Protein AF-A0A857FQ06-F1 (afdb_monomer)

Structure (mmCIF, N/CA/C/O backbone):
data_AF-A0A857FQ06-F1
#
_entry.id   AF-A0A857FQ06-F1
#
loop_
_atom_site.group_PDB
_atom_site.id
_atom_site.type_symbol
_atom_site.label_atom_id
_atom_site.label_alt_id
_atom_site.label_comp_id
_atom_site.label_asym_id
_atom_site.label_entity_id
_atom_site.label_seq_id
_atom_site.pdbx_PDB_ins_code
_atom_site.Cartn_x
_atom_site.Cartn_y
_atom_site.Cartn_z
_atom_site.occupancy
_atom_site.B_iso_or_equiv
_atom_site.auth_seq_id
_atom_site.auth_comp_id
_atom_site.auth_asym_id
_atom_site.auth_atom_id
_atom_site.pdbx_PDB_model_num
ATOM 1 N N . MET A 1 1 ? 80.474 -7.886 31.463 1.00 45.25 1 MET A N 1
ATOM 2 C CA . MET A 1 1 ? 79.633 -6.868 30.812 1.00 45.25 1 MET A CA 1
ATOM 3 C C . MET A 1 1 ? 78.204 -7.263 31.128 1.00 45.25 1 MET A C 1
ATOM 5 O O . MET A 1 1 ? 77.612 -7.973 30.334 1.00 45.25 1 MET A O 1
ATOM 9 N N . THR A 1 2 ? 77.696 -7.106 32.362 1.00 40.66 2 THR A N 1
ATOM 10 C CA . THR A 1 2 ? 77.527 -5.846 33.140 1.00 40.66 2 THR A CA 1
ATOM 11 C C . THR A 1 2 ? 76.927 -4.757 32.242 1.00 40.66 2 THR A C 1
ATOM 13 O O . THR A 1 2 ? 77.536 -4.449 31.226 1.00 40.66 2 THR A O 1
ATOM 16 N N . ASP A 1 3 ? 75.749 -4.180 32.481 1.00 33.00 3 ASP A N 1
ATOM 17 C CA . ASP A 1 3 ? 75.000 -4.030 33.728 1.00 33.00 3 ASP A CA 1
ATOM 18 C C . ASP A 1 3 ? 73.492 -3.832 33.504 1.00 33.00 3 ASP A C 1
ATOM 20 O O . ASP A 1 3 ? 73.021 -3.517 32.413 1.00 33.00 3 ASP A O 1
ATOM 24 N N . MET A 1 4 ? 72.780 -4.010 34.611 1.00 40.72 4 MET A N 1
ATOM 25 C CA . MET A 1 4 ? 71.374 -3.741 34.897 1.00 40.72 4 MET A CA 1
ATOM 26 C C . MET A 1 4 ? 71.240 -2.299 35.441 1.00 40.72 4 MET A C 1
ATOM 28 O O . MET A 1 4 ? 72.189 -1.833 36.060 1.00 40.72 4 MET A O 1
ATOM 32 N N . THR A 1 5 ? 70.103 -1.606 35.263 1.00 43.06 5 THR A N 1
ATOM 33 C CA . THR A 1 5 ? 69.478 -0.577 36.161 1.00 43.06 5 THR A CA 1
ATOM 34 C C . THR A 1 5 ? 68.404 0.184 35.357 1.00 43.06 5 THR A C 1
ATOM 36 O O . THR A 1 5 ? 68.653 0.587 34.229 1.00 43.06 5 THR A O 1
ATOM 39 N N . GLY A 1 6 ? 67.126 0.240 35.758 1.00 34.19 6 GLY A N 1
ATOM 40 C CA . GLY A 1 6 ? 66.587 0.945 36.935 1.00 34.19 6 GLY A CA 1
ATOM 41 C C . GLY A 1 6 ? 66.292 2.400 36.524 1.00 34.19 6 GLY A C 1
ATOM 42 O O . GLY A 1 6 ? 67.192 3.079 36.060 1.00 34.19 6 GLY A O 1
ATOM 43 N N . THR A 1 7 ? 65.102 2.991 36.656 1.00 38.28 7 THR A N 1
ATOM 44 C CA . THR A 1 7 ? 64.357 3.161 37.912 1.00 38.28 7 THR A CA 1
ATOM 45 C C . THR A 1 7 ? 62.989 3.794 37.603 1.00 38.28 7 THR A C 1
ATOM 47 O O . THR A 1 7 ? 62.886 4.678 36.753 1.00 38.28 7 THR A O 1
ATOM 50 N N . ALA A 1 8 ? 61.947 3.345 38.303 1.00 38.81 8 ALA A N 1
ATOM 51 C CA . ALA A 1 8 ? 60.629 3.970 38.353 1.00 38.81 8 ALA A CA 1
ATOM 52 C C . ALA A 1 8 ? 60.635 5.202 39.277 1.00 38.81 8 ALA A C 1
ATOM 54 O O . ALA A 1 8 ? 61.301 5.183 40.307 1.00 38.81 8 ALA A O 1
ATOM 55 N N . SER A 1 9 ? 59.822 6.216 38.977 1.00 36.12 9 SER A N 1
ATOM 56 C CA . SER A 1 9 ? 59.457 7.253 39.949 1.00 36.12 9 SER A CA 1
ATOM 57 C C . SER A 1 9 ? 57.940 7.365 40.037 1.00 36.12 9 SER A C 1
ATOM 59 O O . SER A 1 9 ? 57.287 7.948 39.178 1.00 36.12 9 SER A O 1
ATOM 61 N N . THR A 1 10 ? 57.408 6.788 41.111 1.00 37.56 10 THR A N 1
ATOM 62 C CA . THR A 1 10 ? 56.101 7.104 41.688 1.00 37.56 10 THR A CA 1
ATOM 63 C C . THR A 1 10 ? 56.241 8.381 42.511 1.00 37.56 10 THR A C 1
ATOM 65 O O . THR A 1 10 ? 57.182 8.513 43.295 1.00 37.56 10 THR A O 1
ATOM 68 N N . THR A 1 11 ? 55.291 9.304 42.408 1.00 37.31 11 THR A N 1
ATOM 69 C CA . THR A 1 11 ? 54.979 10.214 43.516 1.00 37.31 11 THR A CA 1
ATOM 70 C C . THR A 1 11 ? 53.471 10.387 43.578 1.00 37.31 11 THR A C 1
ATOM 72 O O . THR A 1 11 ? 52.861 11.010 42.715 1.00 37.31 11 THR A O 1
ATOM 75 N N . ASP A 1 12 ? 52.908 9.764 44.606 1.00 34.47 12 ASP A N 1
ATOM 76 C CA . ASP A 1 12 ? 51.580 10.010 45.148 1.00 34.47 12 ASP A CA 1
ATOM 77 C C . ASP A 1 12 ? 51.587 11.363 45.873 1.00 34.47 12 ASP A C 1
ATOM 79 O O . ASP A 1 12 ? 52.514 11.654 46.633 1.00 34.47 12 ASP A O 1
ATOM 83 N N . THR A 1 13 ? 50.549 12.178 45.705 1.00 37.84 13 THR A N 1
ATOM 84 C CA . THR A 1 13 ? 50.152 13.171 46.715 1.00 37.84 13 THR A CA 1
ATOM 85 C C . THR A 1 13 ? 48.646 13.388 46.630 1.00 37.84 13 THR A C 1
ATOM 87 O O . THR A 1 13 ? 48.128 14.029 45.720 1.00 37.84 13 THR A O 1
ATOM 90 N N . THR A 1 14 ? 47.956 12.843 47.626 1.00 36.38 14 THR A N 1
ATOM 91 C CA . THR A 1 14 ? 46.566 13.115 47.987 1.00 36.38 14 THR A CA 1
ATOM 92 C C . THR A 1 14 ? 46.380 14.586 48.368 1.00 36.38 14 THR A C 1
ATOM 94 O O . THR A 1 14 ? 47.099 15.102 49.220 1.00 36.38 14 THR A O 1
ATOM 97 N N . THR A 1 15 ? 45.356 15.249 47.828 1.00 36.00 15 THR A N 1
ATOM 98 C CA . THR A 1 15 ? 44.642 16.341 48.513 1.00 36.00 15 THR A CA 1
ATOM 99 C C . THR A 1 15 ? 43.177 16.312 48.082 1.00 36.00 15 THR A C 1
ATOM 101 O O . THR A 1 15 ? 42.845 16.580 46.931 1.00 36.00 15 THR A O 1
ATOM 104 N N . THR A 1 16 ? 42.315 15.948 49.029 1.00 36.53 16 THR A N 1
ATOM 105 C CA . THR A 1 16 ? 40.854 16.074 48.976 1.00 36.53 16 THR A CA 1
ATOM 106 C C . THR A 1 16 ? 40.458 17.516 49.284 1.00 36.53 16 THR A C 1
ATOM 108 O O . THR A 1 16 ? 40.911 18.040 50.298 1.00 36.53 16 THR A O 1
ATOM 111 N N . SER A 1 17 ? 39.559 18.097 48.483 1.00 35.16 17 SER A N 1
ATOM 112 C CA . SER A 1 17 ? 38.675 19.198 48.894 1.00 35.16 17 SER A CA 1
ATOM 113 C C . SER A 1 17 ? 37.345 19.099 48.146 1.00 35.16 17 SER A C 1
ATOM 115 O O . SER A 1 17 ? 37.311 19.066 46.918 1.00 35.16 17 SER A O 1
ATOM 117 N N . ASP A 1 18 ? 36.279 19.025 48.934 1.00 31.73 18 ASP A N 1
ATOM 118 C CA . ASP A 1 18 ? 34.879 18.814 48.585 1.00 31.73 18 ASP A CA 1
ATOM 119 C C . ASP A 1 18 ? 34.193 19.952 47.805 1.00 31.73 18 ASP A C 1
ATOM 121 O O . ASP A 1 18 ? 34.540 21.129 47.904 1.00 31.73 18 ASP A O 1
ATOM 125 N N . THR A 1 19 ? 33.030 19.561 47.269 1.00 32.78 19 THR A N 1
ATOM 126 C CA . THR A 1 19 ? 31.785 20.329 47.056 1.00 32.78 19 THR A CA 1
ATOM 127 C C . THR A 1 19 ? 31.586 21.032 45.714 1.00 32.78 19 THR A C 1
ATOM 129 O O . THR A 1 19 ? 32.202 22.047 45.409 1.00 32.78 19 THR A O 1
ATOM 132 N N . GLY A 1 20 ? 30.593 20.547 44.959 1.00 30.45 20 GLY A N 1
ATOM 133 C CA . GLY A 1 20 ? 30.051 21.253 43.800 1.00 30.45 20 GLY A CA 1
ATOM 134 C C . GLY A 1 20 ? 29.158 20.392 42.914 1.00 30.45 20 GLY A C 1
ATOM 135 O O . GLY A 1 20 ? 29.478 20.162 41.754 1.00 30.45 20 GLY A O 1
ATOM 136 N N . THR A 1 21 ? 28.047 19.894 43.456 1.00 35.31 21 THR A N 1
ATOM 137 C CA . THR A 1 21 ? 26.955 19.303 42.673 1.00 35.31 21 THR A CA 1
ATOM 138 C C . THR A 1 21 ? 26.422 20.321 41.668 1.00 35.31 21 THR A C 1
ATOM 140 O O . THR A 1 21 ? 25.819 21.302 42.087 1.00 35.31 21 THR A O 1
ATOM 143 N N . THR A 1 22 ? 26.528 20.036 40.370 1.00 32.38 22 THR A N 1
ATOM 144 C CA . THR A 1 22 ? 25.512 20.464 39.399 1.00 32.38 22 THR A CA 1
ATOM 145 C C . THR A 1 22 ? 25.364 19.359 38.367 1.00 32.38 22 THR A C 1
ATOM 147 O O . THR A 1 22 ? 26.161 19.234 37.438 1.00 32.38 22 THR A O 1
ATOM 150 N N . GLY A 1 23 ? 24.351 18.517 38.575 1.00 32.84 23 GLY A N 1
ATOM 151 C CA . GLY A 1 23 ? 23.875 17.606 37.549 1.00 32.84 23 GLY A CA 1
ATOM 152 C C . GLY A 1 23 ? 23.530 18.413 36.304 1.00 32.84 23 GLY A C 1
ATOM 153 O O . GLY A 1 23 ? 22.781 19.386 36.370 1.00 32.84 23 GLY A O 1
ATOM 154 N N . ALA A 1 24 ? 24.100 18.021 35.171 1.00 34.34 24 ALA A N 1
ATOM 155 C CA . ALA A 1 24 ? 23.594 18.439 33.880 1.00 34.34 24 ALA A CA 1
ATOM 156 C C . ALA A 1 24 ? 22.270 17.699 33.653 1.00 34.34 24 ALA A C 1
ATOM 158 O O . ALA A 1 24 ? 22.219 16.689 32.951 1.00 34.34 24 ALA A O 1
ATOM 159 N N . ASP A 1 25 ? 21.206 18.197 34.289 1.00 32.59 25 ASP A N 1
ATOM 160 C CA . ASP A 1 25 ? 19.836 17.937 33.872 1.00 32.59 25 ASP A CA 1
ATOM 161 C C . ASP A 1 25 ? 19.711 18.493 32.455 1.00 32.59 25 ASP A C 1
ATOM 163 O O . ASP A 1 25 ? 19.397 19.662 32.221 1.00 32.59 25 ASP A O 1
ATOM 167 N N . THR A 1 26 ? 19.972 17.630 31.475 1.00 34.38 26 THR A N 1
ATOM 168 C CA . THR A 1 26 ? 19.382 17.792 30.155 1.00 34.38 26 THR A CA 1
ATOM 169 C C . THR A 1 26 ? 17.891 17.586 30.363 1.00 34.38 26 THR A C 1
ATOM 171 O O . THR A 1 26 ? 17.371 16.480 30.227 1.00 34.38 26 THR A O 1
ATOM 174 N N . SER A 1 27 ? 17.226 18.670 30.763 1.00 33.06 27 SER A N 1
ATOM 175 C CA . SER A 1 27 ? 15.782 18.813 30.743 1.00 33.06 27 SER A CA 1
ATOM 176 C C . SER A 1 27 ? 15.350 18.603 29.300 1.00 33.06 27 SER A C 1
ATOM 178 O O . SER A 1 27 ? 15.294 19.525 28.489 1.00 33.06 27 SER A O 1
ATOM 180 N N . THR A 1 28 ? 15.093 17.344 28.964 1.00 31.94 28 THR A N 1
ATOM 181 C CA . THR A 1 28 ? 14.254 16.972 27.843 1.00 31.94 28 THR A CA 1
ATOM 182 C C . THR A 1 28 ? 12.901 17.560 28.191 1.00 31.94 28 THR A C 1
ATOM 184 O O . THR A 1 28 ? 12.140 16.994 28.975 1.00 31.94 28 THR A O 1
ATOM 187 N N . VAL A 1 29 ? 12.636 18.760 27.673 1.00 32.56 29 VAL A N 1
ATOM 188 C CA . VAL A 1 29 ? 11.297 19.333 27.661 1.00 32.56 29 VAL A CA 1
ATOM 189 C C . VAL A 1 29 ? 10.455 18.362 26.847 1.00 32.56 29 VAL A C 1
ATOM 191 O O . VAL A 1 29 ? 10.390 18.413 25.622 1.00 32.56 29 VAL A O 1
ATOM 194 N N . THR A 1 30 ? 9.866 17.406 27.555 1.00 31.47 30 THR A N 1
ATOM 195 C CA . THR A 1 30 ? 8.774 16.587 27.068 1.00 31.47 30 THR A CA 1
ATOM 196 C C . THR A 1 30 ? 7.587 17.529 27.018 1.00 31.47 30 THR A C 1
ATOM 198 O O . THR A 1 30 ? 6.825 17.652 27.975 1.00 31.47 30 THR A O 1
ATOM 201 N N . THR A 1 31 ? 7.454 18.262 25.915 1.00 31.00 31 THR A N 1
ATOM 202 C CA . THR A 1 31 ? 6.191 18.906 25.582 1.00 31.00 31 THR A CA 1
ATOM 203 C C . THR A 1 31 ? 5.231 17.773 25.255 1.00 31.00 31 THR A C 1
ATOM 205 O O . THR A 1 31 ? 5.184 17.270 24.135 1.00 31.00 31 THR A O 1
ATOM 208 N N . SER A 1 32 ? 4.521 17.304 26.279 1.00 39.31 32 SER A N 1
ATOM 209 C CA . SER A 1 32 ? 3.360 16.443 26.117 1.00 39.31 32 SER A CA 1
ATOM 210 C C . SER A 1 32 ? 2.391 17.168 25.185 1.00 39.31 32 SER A C 1
ATOM 212 O O . SER A 1 32 ? 1.805 18.185 25.562 1.00 39.31 32 SER A O 1
ATOM 214 N N . GLN A 1 33 ? 2.271 16.695 23.944 1.00 38.56 33 GLN A N 1
ATOM 215 C CA . GLN A 1 33 ? 1.253 17.152 23.002 1.00 38.56 33 GLN A CA 1
ATOM 216 C C . GLN A 1 33 ? -0.108 16.600 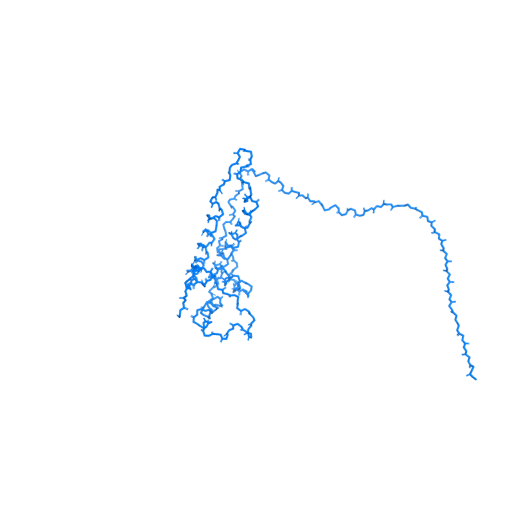23.443 1.00 38.56 33 GLN A C 1
ATOM 218 O O . GLN A 1 33 ? -0.713 15.763 22.781 1.00 38.56 33 GLN A O 1
ATOM 223 N N . ASN A 1 34 ? -0.610 17.092 24.574 1.00 43.78 34 ASN A N 1
ATOM 224 C CA . ASN A 1 34 ? -2.029 17.046 24.886 1.00 43.78 34 ASN A CA 1
ATOM 225 C C . ASN A 1 34 ? -2.718 18.161 24.093 1.00 43.78 34 ASN A C 1
ATOM 227 O O . ASN A 1 34 ? -3.134 19.178 24.648 1.00 43.78 34 ASN A O 1
ATOM 231 N N . ASN A 1 35 ? -2.829 17.981 22.777 1.00 42.75 35 ASN A N 1
ATOM 232 C CA . ASN A 1 35 ? -3.670 18.844 21.961 1.00 42.75 35 ASN A CA 1
ATOM 233 C C . ASN A 1 35 ? -5.120 18.377 22.112 1.00 42.75 35 ASN A C 1
ATOM 235 O O . ASN A 1 35 ? -5.594 17.508 21.383 1.00 42.75 35 ASN A O 1
ATOM 239 N N . GLY A 1 36 ? -5.827 18.979 23.070 1.00 38.50 36 GLY A N 1
ATOM 240 C CA . GLY A 1 36 ? -7.283 19.045 23.028 1.00 38.50 36 GLY A CA 1
ATOM 241 C C . GLY A 1 36 ? -7.693 19.671 21.696 1.00 38.50 36 GLY A C 1
ATOM 242 O O . GLY A 1 36 ? -7.415 20.842 21.442 1.00 38.50 36 GLY A O 1
ATOM 243 N N . ALA A 1 37 ? -8.276 18.867 20.810 1.00 39.44 37 ALA A N 1
ATOM 244 C CA . ALA A 1 37 ? -8.655 19.315 19.481 1.00 39.44 37 ALA A CA 1
ATOM 245 C C . ALA A 1 37 ? -9.866 20.258 19.568 1.00 39.44 37 ALA A C 1
ATOM 247 O O . ALA A 1 37 ? -10.986 19.837 19.852 1.00 39.44 37 ALA A O 1
ATOM 248 N N . CYS A 1 38 ? -9.618 21.539 19.304 1.00 37.78 38 CYS A N 1
ATOM 249 C CA . CYS A 1 38 ? -10.622 22.486 18.836 1.00 37.78 38 CYS A CA 1
ATOM 250 C C . CYS A 1 38 ? -11.049 22.069 17.406 1.00 37.78 38 CYS A C 1
ATOM 252 O O . CYS A 1 38 ? -10.179 21.654 16.629 1.00 37.78 38 CYS A O 1
ATOM 254 N N . PRO A 1 39 ? -12.339 22.126 17.025 1.00 48.88 39 PRO A N 1
ATOM 255 C CA . PRO A 1 39 ? -12.801 21.678 15.717 1.00 48.88 39 PRO A CA 1
ATOM 256 C C . PRO A 1 39 ? -12.539 22.761 14.666 1.00 48.88 39 PRO A C 1
ATOM 258 O O . PRO A 1 39 ? -13.425 23.531 14.336 1.00 48.88 39 PRO A O 1
ATOM 261 N N . ASP A 1 40 ? -11.305 22.828 14.176 1.00 45.25 40 ASP A N 1
ATOM 262 C CA . ASP A 1 40 ? -10.963 23.478 12.901 1.00 45.25 40 ASP A CA 1
ATOM 263 C C . ASP A 1 40 ? -9.610 22.956 12.389 1.00 45.25 40 ASP A C 1
ATOM 265 O O . ASP A 1 40 ? -8.760 23.686 11.882 1.00 45.25 40 ASP A O 1
ATOM 269 N N . GLN A 1 41 ? -9.375 21.646 12.543 1.00 43.69 41 GLN A N 1
ATOM 270 C CA . GLN A 1 41 ? -8.284 21.005 11.820 1.00 43.69 41 GLN A CA 1
ATOM 271 C C . GLN A 1 41 ? -8.720 20.914 10.348 1.00 43.69 41 GLN A C 1
ATOM 273 O O . GLN A 1 41 ? -9.689 20.198 10.070 1.00 43.69 41 GLN A O 1
ATOM 278 N N . PRO A 1 42 ? -8.058 21.619 9.404 1.00 43.78 42 PRO A N 1
ATOM 279 C CA . PRO A 1 42 ? -8.323 21.426 7.984 1.00 43.78 42 PRO A CA 1
ATOM 280 C C . PRO A 1 42 ? -8.220 19.928 7.675 1.00 43.78 42 PRO A C 1
ATOM 282 O O . PRO A 1 42 ? -7.408 19.243 8.312 1.00 43.78 42 PRO A O 1
ATOM 285 N N . PRO A 1 43 ? -9.056 19.392 6.763 1.00 50.00 43 PRO A N 1
ATOM 286 C CA . PRO A 1 43 ? -9.073 17.962 6.488 1.00 50.00 43 PRO A CA 1
ATOM 287 C C . PRO A 1 43 ? -7.638 17.520 6.235 1.00 50.00 43 PRO A C 1
ATOM 289 O O . PRO A 1 43 ? -6.959 18.131 5.406 1.00 50.00 43 PRO A O 1
ATOM 292 N N . ALA A 1 44 ? -7.168 16.529 7.006 1.00 54.78 44 ALA A N 1
ATOM 293 C CA . ALA A 1 44 ? -5.821 15.987 6.876 1.00 54.78 44 ALA A CA 1
ATOM 294 C C . ALA A 1 44 ? -5.533 15.827 5.383 1.00 54.78 44 ALA A C 1
ATOM 296 O O . ALA A 1 44 ? -6.307 15.153 4.699 1.00 54.78 44 ALA A O 1
ATOM 297 N N . ALA A 1 45 ? -4.526 16.556 4.886 1.00 55.66 45 ALA A N 1
ATOM 298 C CA . ALA A 1 45 ? -4.303 16.739 3.458 1.00 55.66 45 ALA A CA 1
ATOM 299 C C . ALA A 1 45 ? -4.413 15.383 2.759 1.00 55.66 45 ALA A C 1
ATOM 301 O O . ALA A 1 45 ? -3.671 14.454 3.085 1.00 55.66 45 ALA A O 1
ATOM 302 N N . ALA A 1 46 ? -5.406 15.244 1.878 1.00 60.88 46 ALA A N 1
ATOM 303 C CA . ALA A 1 46 ? -5.678 13.968 1.242 1.00 60.88 46 ALA A CA 1
ATOM 304 C C . ALA A 1 46 ? -4.408 13.523 0.511 1.00 60.88 46 ALA A C 1
ATOM 306 O O . ALA A 1 46 ? -3.884 14.261 -0.329 1.00 60.88 46 ALA A O 1
ATOM 307 N N . ILE A 1 47 ? -3.904 12.331 0.844 1.00 72.19 47 ILE A N 1
ATOM 308 C CA . ILE A 1 47 ? -2.769 11.746 0.135 1.00 72.19 47 ILE A CA 1
ATOM 309 C C . ILE A 1 47 ? -3.220 11.552 -1.309 1.00 72.19 47 ILE A C 1
ATOM 311 O O . ILE A 1 47 ? -4.043 10.691 -1.617 1.00 72.19 47 ILE A O 1
ATOM 315 N N . THR A 1 48 ? -2.708 12.395 -2.196 1.00 78.12 48 THR A N 1
ATOM 316 C CA . THR A 1 48 ? -3.052 12.397 -3.615 1.00 78.12 48 THR A CA 1
ATOM 317 C C . THR A 1 48 ? -1.790 12.223 -4.436 1.00 78.12 48 THR A C 1
ATOM 319 O O . THR A 1 48 ? -0.704 12.640 -4.035 1.00 78.12 48 THR A O 1
ATOM 322 N N . ALA A 1 49 ? -1.939 11.614 -5.612 1.00 71.38 49 ALA A N 1
ATOM 323 C CA . ALA A 1 49 ? -0.828 11.401 -6.532 1.00 71.38 49 ALA A CA 1
ATOM 324 C C . ALA A 1 49 ? -0.119 12.712 -6.903 1.00 71.38 49 ALA A C 1
ATOM 326 O O . ALA A 1 49 ? 1.096 12.735 -6.996 1.00 71.38 49 ALA A O 1
ATOM 327 N N . ALA A 1 50 ? -0.854 13.822 -7.010 1.00 74.25 50 ALA A N 1
ATOM 328 C CA . ALA A 1 50 ? -0.289 15.130 -7.344 1.00 74.25 50 ALA A CA 1
ATOM 329 C C . ALA A 1 50 ? 0.743 15.658 -6.326 1.00 74.25 50 ALA A C 1
ATOM 331 O O . ALA A 1 50 ? 1.532 16.533 -6.662 1.00 74.25 50 ALA A O 1
ATOM 332 N N . SER A 1 51 ? 0.734 15.150 -5.089 1.00 82.69 51 SER A N 1
ATOM 333 C CA . SER A 1 51 ? 1.704 15.521 -4.052 1.00 82.69 51 SER A CA 1
ATOM 334 C C . SER A 1 51 ? 2.887 14.550 -3.960 1.00 82.69 51 SER A C 1
ATOM 336 O O . SER A 1 51 ? 3.798 14.783 -3.163 1.00 82.69 51 SER A O 1
ATOM 338 N N . MET A 1 52 ? 2.863 13.446 -4.708 1.00 88.56 52 MET A N 1
ATOM 339 C CA . MET A 1 52 ? 3.887 12.411 -4.638 1.00 88.56 52 MET A CA 1
ATOM 340 C C . MET A 1 52 ? 4.974 12.632 -5.687 1.00 88.56 52 MET A C 1
ATOM 342 O O . MET A 1 52 ? 4.693 13.159 -6.759 1.00 88.56 52 MET A O 1
ATOM 346 N N . PRO A 1 53 ? 6.222 12.218 -5.411 1.00 87.69 53 PRO A N 1
ATOM 347 C CA . PRO A 1 53 ? 7.263 12.278 -6.421 1.00 87.69 53 PRO A CA 1
ATOM 348 C C . PRO A 1 53 ? 6.921 11.353 -7.597 1.00 87.69 53 PRO A C 1
ATOM 350 O O . PRO A 1 53 ? 6.420 10.245 -7.393 1.00 87.69 53 PRO A O 1
ATOM 353 N N . ASP A 1 54 ? 7.273 11.783 -8.808 1.00 89.88 54 ASP A N 1
ATOM 354 C CA . ASP A 1 54 ? 7.058 11.046 -10.065 1.00 89.88 54 ASP A CA 1
ATOM 355 C C . ASP A 1 54 ? 8.280 10.195 -10.487 1.00 89.88 54 ASP A C 1
ATOM 357 O O . ASP A 1 54 ? 8.303 9.584 -11.551 1.00 89.88 54 ASP A O 1
ATOM 361 N N . THR A 1 55 ? 9.340 10.145 -9.674 1.00 93.00 55 THR A N 1
ATOM 362 C CA . THR A 1 55 ? 10.565 9.375 -9.970 1.00 93.00 55 THR A CA 1
ATOM 363 C C . THR A 1 55 ? 10.302 7.865 -9.962 1.00 93.00 55 THR A C 1
ATOM 365 O O . THR A 1 55 ? 9.414 7.401 -9.249 1.00 93.00 55 THR A O 1
ATOM 368 N N . ALA A 1 56 ? 11.115 7.068 -10.660 1.00 92.00 56 ALA A N 1
ATOM 369 C CA . ALA A 1 56 ? 11.061 5.606 -10.571 1.00 92.00 56 ALA A CA 1
ATOM 370 C C . ALA A 1 56 ? 11.067 5.095 -9.112 1.00 92.00 56 ALA A C 1
ATOM 372 O O . ALA A 1 56 ? 11.653 5.720 -8.219 1.00 92.00 56 ALA A O 1
ATOM 373 N N . LEU A 1 57 ? 10.393 3.967 -8.866 1.00 91.00 57 LEU A N 1
ATOM 374 C CA . LEU A 1 57 ? 10.285 3.376 -7.532 1.00 91.00 57 LEU A CA 1
ATOM 375 C C . LEU A 1 57 ? 11.627 2.812 -7.058 1.00 91.00 57 LEU A C 1
ATOM 377 O O . LEU A 1 57 ? 12.289 2.047 -7.761 1.00 91.00 57 LEU A O 1
ATOM 381 N N . THR A 1 58 ? 11.991 3.141 -5.824 1.00 93.69 58 THR A N 1
ATOM 382 C CA . THR A 1 58 ? 13.168 2.578 -5.154 1.00 93.69 58 THR A CA 1
ATOM 383 C C . THR A 1 58 ? 12.950 1.109 -4.791 1.00 93.69 58 THR A C 1
ATOM 385 O O . THR A 1 58 ? 11.820 0.627 -4.693 1.00 93.69 58 THR A O 1
ATOM 388 N N . ASP A 1 59 ? 14.029 0.375 -4.528 1.00 89.50 59 ASP A N 1
ATOM 389 C CA . ASP A 1 59 ? 13.964 -1.039 -4.126 1.00 89.50 59 ASP A CA 1
ATOM 390 C C . ASP A 1 59 ? 13.117 -1.251 -2.865 1.00 89.50 59 ASP A C 1
ATOM 392 O O . ASP A 1 59 ? 12.359 -2.222 -2.768 1.00 89.50 59 ASP A O 1
ATOM 396 N N . THR A 1 60 ? 13.197 -0.305 -1.927 1.00 90.88 60 THR A N 1
ATOM 397 C CA . THR A 1 60 ? 12.396 -0.289 -0.701 1.00 90.88 60 THR A CA 1
ATOM 398 C C . THR A 1 60 ? 10.912 -0.115 -1.010 1.00 90.88 60 THR A C 1
ATOM 400 O O . THR A 1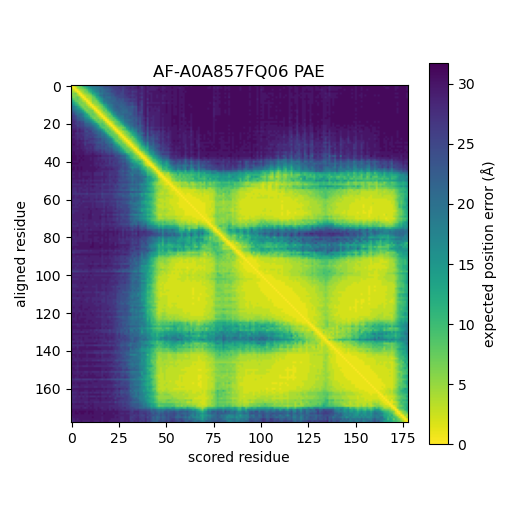 60 ? 10.086 -0.863 -0.490 1.00 90.88 60 THR A O 1
ATOM 403 N N . GLU A 1 61 ? 10.557 0.821 -1.892 1.00 93.00 61 GLU A N 1
ATOM 404 C CA . GLU A 1 61 ? 9.170 1.041 -2.317 1.00 93.00 61 GLU A CA 1
ATOM 405 C C . GLU A 1 61 ? 8.616 -0.169 -3.067 1.00 93.00 61 GLU A C 1
ATOM 407 O O . GLU A 1 61 ? 7.503 -0.611 -2.790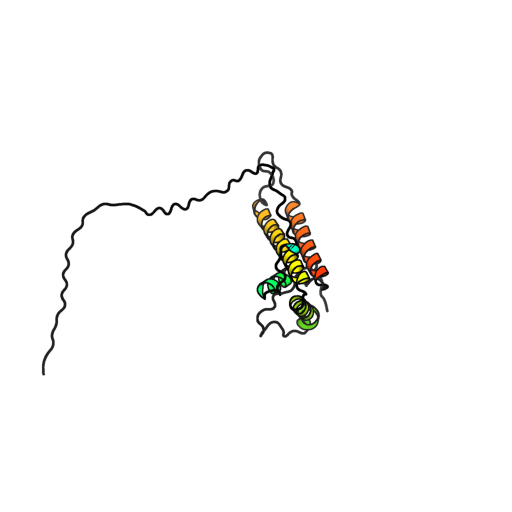 1.00 93.00 61 GLU A O 1
ATOM 412 N N . ARG A 1 62 ? 9.416 -0.790 -3.942 1.00 91.50 62 ARG A N 1
ATOM 413 C CA . ARG A 1 62 ? 9.036 -2.040 -4.616 1.00 91.50 62 ARG A CA 1
ATOM 414 C C . ARG A 1 62 ? 8.787 -3.166 -3.615 1.00 91.50 62 ARG A C 1
ATOM 416 O O . ARG A 1 62 ? 7.838 -3.936 -3.768 1.00 91.50 62 ARG A O 1
ATOM 423 N N . ALA A 1 63 ? 9.594 -3.256 -2.558 1.00 89.88 63 ALA A N 1
ATOM 424 C CA . ALA A 1 63 ? 9.375 -4.225 -1.491 1.00 89.88 63 ALA A CA 1
ATOM 425 C C . ALA A 1 63 ? 8.084 -3.967 -0.701 1.00 89.88 63 ALA A C 1
ATOM 427 O O . ALA A 1 63 ? 7.345 -4.918 -0.429 1.00 89.88 63 ALA A O 1
ATOM 428 N N . GLN A 1 64 ? 7.773 -2.706 -0.395 1.00 92.31 64 GLN A N 1
ATOM 429 C CA . GLN A 1 64 ? 6.511 -2.340 0.254 1.00 92.31 64 GLN A CA 1
ATOM 430 C C . GLN A 1 64 ? 5.304 -2.616 -0.649 1.00 92.31 64 GLN A C 1
ATOM 432 O O . GLN A 1 64 ? 4.333 -3.225 -0.199 1.00 92.31 64 GLN A O 1
ATOM 437 N N . ALA A 1 65 ? 5.384 -2.277 -1.938 1.00 93.12 65 ALA A N 1
ATOM 438 C CA . ALA A 1 65 ? 4.339 -2.582 -2.912 1.00 93.12 65 ALA A CA 1
ATOM 439 C C . ALA A 1 65 ? 4.029 -4.087 -2.943 1.00 93.12 65 ALA A C 1
ATOM 441 O O . ALA A 1 65 ? 2.868 -4.481 -2.828 1.00 93.12 65 ALA A O 1
ATOM 442 N N . ARG A 1 66 ? 5.060 -4.945 -2.993 1.00 91.25 66 ARG A N 1
ATOM 443 C CA . ARG A 1 66 ? 4.897 -6.410 -2.932 1.00 91.25 66 ARG A CA 1
ATOM 444 C C . ARG A 1 66 ? 4.156 -6.853 -1.671 1.00 91.25 66 ARG A C 1
ATOM 446 O O . ARG A 1 66 ? 3.188 -7.609 -1.770 1.00 91.25 66 ARG A O 1
ATOM 453 N N . ARG A 1 67 ? 4.566 -6.347 -0.505 1.00 91.25 67 ARG A N 1
ATOM 454 C CA . ARG 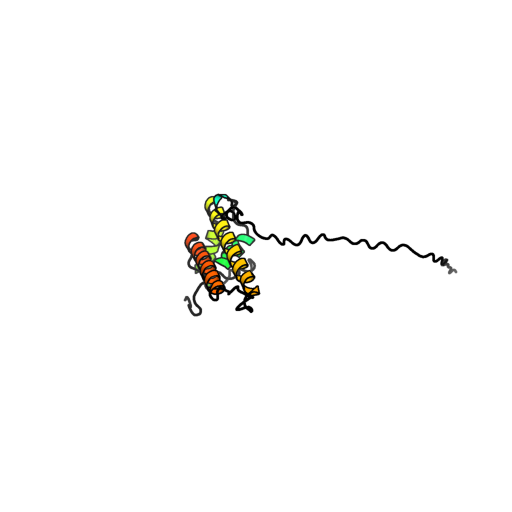A 1 67 ? 3.932 -6.646 0.788 1.00 91.25 67 ARG A CA 1
ATOM 455 C C . ARG A 1 67 ? 2.447 -6.273 0.778 1.00 91.25 67 ARG A C 1
ATOM 457 O O . ARG A 1 67 ? 1.596 -7.104 1.113 1.00 91.25 67 ARG A O 1
ATOM 464 N N . TYR A 1 68 ? 2.117 -5.060 0.336 1.00 93.38 68 TYR A N 1
ATOM 465 C CA . TYR A 1 68 ? 0.731 -4.601 0.272 1.00 93.38 68 TYR A CA 1
ATOM 466 C C . TYR A 1 68 ? -0.095 -5.390 -0.742 1.00 93.38 68 TYR A C 1
ATOM 468 O O . TYR A 1 68 ? -1.211 -5.784 -0.426 1.00 93.38 68 TYR A O 1
ATOM 476 N N . MET A 1 69 ? 0.464 -5.755 -1.889 1.00 91.31 69 MET A N 1
ATOM 477 C CA . MET A 1 69 ? -0.205 -6.601 -2.882 1.00 91.31 69 MET A CA 1
ATOM 478 C C . MET A 1 69 ? -0.303 -8.090 -2.475 1.00 91.31 69 MET A C 1
ATOM 480 O O . MET A 1 69 ? -0.870 -8.900 -3.208 1.00 91.31 69 MET A O 1
ATOM 484 N N . GLY A 1 70 ? 0.233 -8.480 -1.310 1.00 89.44 70 GLY A N 1
ATOM 485 C CA . GLY A 1 70 ? 0.162 -9.853 -0.794 1.00 89.44 70 GLY A CA 1
ATOM 486 C C . GLY A 1 70 ? 1.158 -10.816 -1.442 1.00 89.44 70 GLY A C 1
ATOM 487 O O . GLY A 1 70 ? 0.978 -12.034 -1.364 1.00 89.44 70 GLY A O 1
ATOM 488 N N . TYR A 1 71 ? 2.189 -10.282 -2.095 1.00 87.38 71 TYR A N 1
ATOM 489 C CA . TYR A 1 71 ? 3.290 -11.048 -2.663 1.00 87.38 71 TYR A CA 1
ATOM 490 C C . TYR A 1 71 ? 4.361 -11.333 -1.604 1.00 87.38 71 TYR A C 1
ATOM 492 O O . TYR A 1 71 ? 4.641 -10.469 -0.769 1.00 87.38 71 TYR A O 1
ATOM 500 N N . PRO A 1 72 ? 4.968 -12.535 -1.613 1.00 81.56 72 PRO A N 1
ATOM 501 C CA . PRO A 1 72 ? 6.012 -12.879 -0.659 1.00 81.56 72 PRO A CA 1
ATOM 502 C C . PRO A 1 72 ? 7.256 -12.003 -0.849 1.00 81.56 72 PRO A C 1
ATOM 504 O O . PRO A 1 72 ? 7.487 -11.423 -1.916 1.00 81.56 72 PRO A O 1
ATOM 507 N N . ALA A 1 73 ? 8.084 -11.933 0.194 1.00 79.81 73 ALA A N 1
ATOM 508 C CA . ALA A 1 73 ? 9.395 -11.312 0.091 1.00 79.81 73 ALA A CA 1
ATOM 509 C C . ALA A 1 73 ? 10.231 -12.030 -0.983 1.00 79.81 73 ALA A C 1
ATOM 511 O O . ALA A 1 73 ? 10.298 -13.256 -1.010 1.00 79.81 73 ALA A O 1
ATOM 512 N N . MET A 1 74 ? 10.868 -11.257 -1.866 1.00 72.19 74 MET A N 1
ATOM 513 C CA . MET A 1 74 ? 11.673 -11.804 -2.964 1.00 72.19 74 MET A CA 1
ATOM 514 C C . MET A 1 74 ? 13.052 -12.297 -2.498 1.00 72.19 74 MET A C 1
ATOM 516 O O . MET A 1 74 ? 13.660 -13.114 -3.177 1.00 72.19 74 MET A O 1
ATOM 520 N N . GLY A 1 75 ? 13.543 -11.834 -1.345 1.00 72.62 75 GLY A N 1
ATOM 521 C CA . GLY A 1 75 ? 14.900 -12.140 -0.884 1.00 72.62 75 GLY A CA 1
ATOM 522 C C . GLY A 1 75 ? 15.982 -11.495 -1.758 1.00 72.62 75 GLY A C 1
ATOM 523 O O . GLY A 1 75 ? 15.702 -10.583 -2.538 1.00 72.62 75 GLY A O 1
ATOM 524 N N . SER A 1 76 ? 17.228 -11.949 -1.606 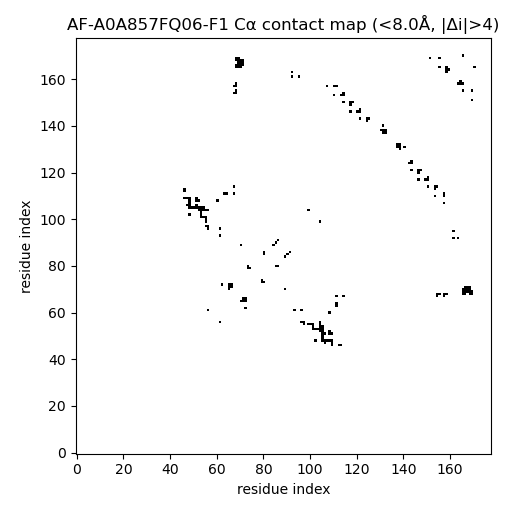1.00 68.56 76 SER A N 1
ATOM 525 C CA . SER A 1 76 ? 18.335 -11.483 -2.443 1.00 68.56 76 SER A CA 1
ATOM 526 C C . SER A 1 76 ? 18.285 -12.111 -3.840 1.00 68.56 76 SER A C 1
ATOM 528 O O . SER A 1 76 ? 17.695 -13.174 -4.065 1.00 68.56 76 SER A O 1
ATOM 530 N N . ALA A 1 77 ? 18.941 -11.433 -4.784 1.00 61.97 77 ALA A N 1
ATOM 531 C CA . ALA A 1 77 ? 19.063 -11.809 -6.189 1.00 61.97 77 ALA A CA 1
ATOM 532 C C . ALA A 1 77 ? 19.425 -13.290 -6.428 1.00 61.97 77 ALA A C 1
ATOM 534 O O . ALA A 1 77 ? 18.967 -13.854 -7.427 1.00 61.97 77 ALA A O 1
ATOM 535 N N . ASP A 1 78 ? 20.199 -13.890 -5.520 1.00 56.59 78 ASP A N 1
ATOM 536 C CA . ASP A 1 78 ? 20.778 -15.228 -5.658 1.00 56.59 78 ASP A CA 1
ATOM 537 C C . ASP A 1 78 ? 19.868 -16.382 -5.232 1.00 56.59 78 ASP A C 1
ATOM 539 O O . ASP A 1 78 ? 20.113 -17.511 -5.639 1.00 56.59 78 ASP A O 1
ATOM 543 N N . SER A 1 79 ? 18.808 -16.158 -4.451 1.00 58.97 79 SER A N 1
ATOM 544 C CA . SER A 1 79 ? 18.089 -17.278 -3.806 1.00 58.97 79 SER A CA 1
ATOM 545 C C . SER A 1 79 ? 16.575 -17.314 -4.037 1.00 58.97 79 SER A C 1
ATOM 547 O O . SER A 1 79 ? 15.992 -18.395 -4.026 1.00 58.97 79 SER A O 1
ATOM 549 N N . GLY A 1 80 ? 15.914 -16.186 -4.326 1.00 57.91 80 GLY A N 1
ATOM 550 C CA . GLY A 1 80 ? 14.442 -16.148 -4.409 1.00 57.91 80 GLY A CA 1
ATOM 551 C C . GLY A 1 80 ? 13.816 -16.251 -5.805 1.00 57.91 80 GLY A C 1
ATOM 552 O O . GLY A 1 80 ? 12.606 -16.441 -5.921 1.00 57.91 80 GLY A O 1
ATOM 553 N N . ARG A 1 81 ? 14.611 -16.149 -6.878 1.00 62.97 81 ARG A N 1
ATOM 554 C CA . ARG A 1 81 ? 14.120 -16.053 -8.274 1.00 62.97 81 ARG A CA 1
ATOM 555 C C . ARG A 1 81 ? 14.151 -17.378 -9.048 1.00 62.97 81 ARG A C 1
ATOM 557 O O . ARG A 1 81 ? 14.073 -17.374 -10.269 1.00 62.97 81 ARG A O 1
ATOM 564 N N . GLN A 1 82 ? 14.298 -18.508 -8.351 1.00 59.81 82 GLN A N 1
ATOM 565 C CA . GLN A 1 82 ? 14.652 -19.794 -8.972 1.00 59.81 82 GLN A CA 1
ATOM 566 C C . GLN A 1 82 ? 13.479 -20.780 -9.154 1.00 59.81 82 GLN A C 1
ATOM 568 O O . GLN A 1 82 ? 13.652 -21.837 -9.753 1.00 59.81 82 GLN A O 1
ATOM 573 N N . SER A 1 83 ? 12.275 -20.474 -8.656 1.00 65.00 83 SER A N 1
ATOM 574 C CA . SER A 1 83 ? 11.129 -21.398 -8.735 1.00 65.00 83 SER A CA 1
ATOM 575 C C . SER A 1 83 ? 10.223 -21.115 -9.936 1.00 65.00 83 SER A C 1
ATOM 577 O O . SER A 1 83 ? 9.947 -19.963 -10.246 1.00 65.00 83 SER A O 1
ATOM 579 N N . TRP A 1 84 ? 9.651 -22.145 -10.566 1.00 58.44 84 TRP A N 1
ATOM 580 C CA . TRP A 1 84 ? 8.709 -21.979 -11.686 1.00 58.44 84 TRP A CA 1
ATOM 581 C C . TRP A 1 84 ? 7.500 -21.079 -11.331 1.00 58.44 84 TRP A C 1
ATOM 583 O O . TRP A 1 84 ? 7.057 -20.274 -12.152 1.00 58.44 84 TRP A O 1
ATOM 593 N N . ARG A 1 85 ? 7.014 -21.151 -10.078 1.00 61.06 85 ARG A N 1
ATOM 594 C CA . ARG A 1 85 ? 5.923 -20.302 -9.553 1.00 61.06 85 ARG A CA 1
ATOM 595 C C . ARG A 1 85 ? 6.292 -18.819 -9.555 1.00 61.06 85 ARG A C 1
ATOM 597 O O . ARG A 1 85 ? 5.414 -17.970 -9.698 1.00 61.06 85 ARG A O 1
ATOM 604 N N . PHE A 1 86 ? 7.582 -18.510 -9.434 1.00 63.56 86 PHE A N 1
ATOM 605 C CA . PHE A 1 86 ? 8.085 -17.146 -9.519 1.00 63.56 86 PHE A CA 1
ATOM 606 C C . PHE A 1 86 ? 7.841 -16.551 -10.908 1.00 63.56 86 PHE A C 1
ATOM 608 O O . PHE A 1 86 ? 7.321 -15.442 -11.019 1.00 63.56 86 PHE A O 1
ATOM 615 N N . PHE A 1 87 ? 8.128 -17.302 -11.972 1.00 58.53 87 PHE A N 1
ATOM 616 C CA . PHE A 1 87 ? 8.076 -16.782 -13.339 1.00 58.53 87 PHE A CA 1
ATOM 617 C C . PHE A 1 87 ? 6.658 -16.507 -13.859 1.00 58.53 87 PHE A C 1
ATOM 619 O O . PHE A 1 87 ? 6.495 -15.599 -14.668 1.00 58.53 87 PHE A O 1
ATOM 626 N N . ARG A 1 88 ? 5.620 -17.222 -13.393 1.00 68.44 88 ARG A N 1
ATOM 627 C CA . ARG A 1 88 ? 4.247 -17.001 -13.895 1.00 68.44 88 ARG A CA 1
ATOM 628 C C . ARG A 1 88 ? 3.562 -15.748 -13.358 1.00 68.44 88 ARG A C 1
ATOM 630 O O . ARG A 1 88 ? 2.829 -15.113 -14.104 1.00 68.44 88 ARG A O 1
ATOM 637 N N . VAL A 1 89 ? 3.749 -15.418 -12.079 1.00 68.19 89 VAL A N 1
ATOM 638 C CA . VAL A 1 89 ? 2.977 -14.337 -11.431 1.00 68.19 89 VAL A CA 1
ATOM 639 C C . VAL A 1 89 ? 3.888 -13.287 -10.797 1.00 68.19 89 VAL A C 1
ATOM 641 O O . VAL A 1 89 ? 3.631 -12.092 -10.924 1.00 68.19 89 VAL A O 1
ATOM 644 N N . TYR A 1 90 ? 4.987 -13.697 -10.158 1.00 77.31 90 TYR A N 1
ATOM 645 C CA . TYR A 1 90 ? 5.859 -12.773 -9.423 1.00 77.31 90 TYR A CA 1
ATOM 646 C C . TYR A 1 90 ? 6.794 -11.986 -10.349 1.00 77.31 90 TYR A C 1
ATOM 648 O O . TYR A 1 90 ? 6.987 -10.790 -10.140 1.00 77.31 90 TYR A O 1
ATOM 656 N N . GLY A 1 91 ? 7.301 -12.615 -11.414 1.00 79.38 91 GLY A N 1
ATOM 657 C CA . GLY A 1 91 ? 8.135 -11.954 -12.422 1.00 79.38 91 GLY A CA 1
ATOM 658 C C . GLY A 1 91 ? 7.393 -10.859 -13.194 1.00 79.38 91 GLY A C 1
ATOM 659 O O . GLY A 1 91 ? 7.946 -9.785 -13.412 1.00 79.38 91 GLY A O 1
ATOM 660 N N . PHE A 1 92 ? 6.122 -11.090 -13.541 1.00 81.06 92 PHE A N 1
ATOM 661 C CA . PHE A 1 92 ? 5.291 -10.086 -14.216 1.00 81.06 92 PHE A CA 1
ATOM 662 C C . PHE A 1 92 ? 5.038 -8.856 -13.335 1.00 81.06 92 PHE A C 1
ATOM 664 O O . PHE A 1 92 ? 5.162 -7.726 -13.806 1.00 81.06 92 PHE A O 1
ATOM 671 N N . ASN A 1 93 ? 4.733 -9.067 -12.050 1.00 86.44 93 ASN A N 1
ATOM 672 C CA . ASN A 1 93 ? 4.565 -7.970 -11.099 1.00 86.44 93 ASN A CA 1
ATOM 673 C C . ASN A 1 93 ? 5.856 -7.152 -10.939 1.00 86.44 93 ASN A C 1
ATOM 675 O O . ASN A 1 93 ? 5.827 -5.927 -11.000 1.00 86.44 93 ASN A O 1
ATOM 679 N N . GLU A 1 94 ? 7.001 -7.822 -10.782 1.00 87.25 94 GLU A N 1
ATOM 680 C CA . GLU A 1 94 ? 8.283 -7.131 -10.621 1.00 87.25 94 GLU A CA 1
ATOM 681 C C . GLU A 1 94 ? 8.666 -6.333 -11.871 1.00 87.25 94 GLU A C 1
ATOM 683 O O . GLU A 1 94 ? 9.133 -5.201 -11.757 1.00 87.25 94 GLU A O 1
ATOM 688 N N . TRP A 1 95 ? 8.414 -6.884 -13.064 1.00 87.38 95 TRP A N 1
ATOM 689 C CA . TRP A 1 95 ? 8.609 -6.145 -14.307 1.00 87.38 95 TRP A CA 1
ATOM 690 C C . TRP A 1 95 ? 7.737 -4.885 -14.342 1.00 87.38 95 TRP A C 1
ATOM 692 O O . TRP A 1 95 ? 8.265 -3.808 -14.606 1.00 87.38 95 TRP A O 1
ATOM 702 N N . ARG A 1 96 ? 6.445 -4.979 -13.989 1.00 89.56 96 ARG A N 1
ATOM 703 C CA . ARG A 1 96 ? 5.555 -3.807 -13.935 1.00 89.56 96 ARG A CA 1
ATOM 704 C C . ARG A 1 96 ? 6.038 -2.752 -12.947 1.00 89.56 96 ARG A C 1
ATOM 706 O O . ARG A 1 96 ? 6.130 -1.593 -13.324 1.00 89.56 96 ARG A O 1
ATOM 713 N N . LEU A 1 97 ? 6.391 -3.144 -11.722 1.00 90.31 97 LEU A N 1
ATOM 714 C CA . LEU A 1 97 ? 6.896 -2.219 -10.699 1.00 90.31 97 LEU A CA 1
ATOM 715 C C . LEU A 1 97 ? 8.174 -1.483 -11.135 1.00 90.31 97 LEU A C 1
ATOM 717 O O . LEU A 1 97 ? 8.410 -0.366 -10.683 1.00 90.31 97 LEU A O 1
ATOM 721 N N . GLY A 1 98 ? 8.989 -2.093 -11.999 1.00 90.56 98 GLY A N 1
ATOM 722 C CA . GLY A 1 98 ? 10.190 -1.472 -12.563 1.00 90.56 98 GLY A CA 1
ATOM 723 C C . GLY A 1 98 ? 9.965 -0.616 -13.816 1.00 90.56 98 GLY A C 1
ATOM 724 O O . GLY A 1 98 ? 10.880 0.104 -14.200 1.00 90.56 98 GLY A O 1
ATOM 725 N N . HIS A 1 99 ? 8.791 -0.689 -14.456 1.00 91.75 99 HIS A N 1
ATOM 726 C CA . HIS A 1 99 ? 8.513 -0.060 -15.760 1.00 91.75 99 HIS A CA 1
ATOM 727 C C . HIS A 1 99 ? 7.275 0.855 -15.743 1.00 91.75 99 HIS A C 1
ATOM 729 O O . HIS A 1 99 ? 6.652 1.074 -16.781 1.00 91.75 99 HIS A O 1
ATOM 735 N N . LEU A 1 100 ? 6.900 1.384 -14.577 1.00 93.19 100 LEU A N 1
ATOM 736 C CA . LEU A 1 100 ? 5.824 2.371 -14.467 1.00 93.19 100 LEU A CA 1
ATOM 737 C C . LEU A 1 100 ? 6.228 3.702 -15.114 1.00 93.19 100 LEU A C 1
ATOM 739 O O . LEU A 1 100 ? 7.380 4.132 -15.017 1.00 93.19 100 LEU A O 1
ATOM 743 N N . SER A 1 101 ? 5.264 4.388 -15.728 1.00 94.00 101 SER A N 1
ATOM 744 C CA . SER A 1 101 ? 5.454 5.779 -16.140 1.00 94.00 101 SER A CA 1
ATOM 745 C C . SER A 1 101 ? 5.595 6.703 -14.917 1.00 94.00 101 SER A C 1
ATOM 747 O O . SER A 1 101 ? 5.173 6.339 -13.815 1.00 94.00 101 SER A O 1
ATOM 749 N N . PRO A 1 102 ? 6.155 7.917 -15.073 1.00 93.56 102 PRO A N 1
ATOM 750 C CA . PRO A 1 102 ? 6.330 8.842 -13.952 1.00 93.56 102 PRO A CA 1
ATOM 751 C C . PRO A 1 102 ? 5.024 9.161 -13.201 1.00 93.56 102 PRO A C 1
ATOM 753 O O . PRO A 1 102 ? 4.970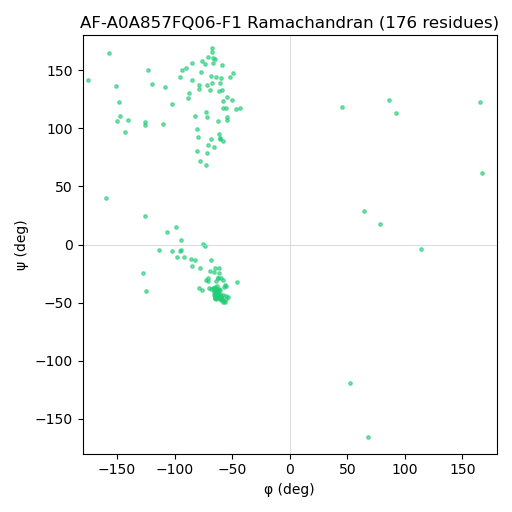 9.066 -11.977 1.00 93.56 102 PRO A O 1
ATOM 756 N N . ALA A 1 103 ? 3.934 9.418 -13.932 1.00 92.38 103 ALA A N 1
ATOM 757 C CA . ALA A 1 103 ? 2.621 9.683 -13.339 1.00 92.38 103 ALA A CA 1
ATOM 758 C C . ALA A 1 103 ? 2.053 8.463 -12.585 1.00 92.38 103 ALA A C 1
ATOM 760 O O . ALA A 1 103 ? 1.419 8.596 -11.534 1.00 92.38 103 ALA A O 1
ATOM 761 N N . GLU A 1 104 ? 2.299 7.256 -13.099 1.00 93.94 104 GLU A N 1
ATOM 762 C CA . GLU A 1 104 ? 1.915 6.017 -12.421 1.00 93.94 104 GLU A CA 1
ATOM 763 C C . GLU A 1 104 ? 2.772 5.763 -11.174 1.00 93.94 104 GLU A C 1
ATOM 765 O O . GLU A 1 104 ? 2.260 5.225 -10.193 1.00 93.94 104 GLU A O 1
ATOM 770 N N . CYS A 1 105 ? 4.043 6.183 -11.162 1.00 93.69 105 CYS A N 1
ATOM 771 C CA . CYS A 1 105 ? 4.895 6.105 -9.975 1.00 93.69 105 CYS A CA 1
ATOM 772 C C . CYS A 1 105 ? 4.321 6.942 -8.824 1.00 93.69 105 CYS A C 1
ATOM 774 O O . CYS A 1 105 ? 4.224 6.443 -7.698 1.00 93.69 105 CYS A O 1
ATOM 776 N N . ALA A 1 106 ? 3.872 8.171 -9.091 1.00 93.81 106 ALA A N 1
ATOM 777 C CA . ALA A 1 106 ? 3.206 8.990 -8.080 1.00 93.81 106 ALA A CA 1
ATOM 778 C C . ALA A 1 106 ? 1.887 8.382 -7.588 1.00 93.81 106 ALA A C 1
ATOM 780 O O . ALA A 1 106 ? 1.613 8.388 -6.384 1.00 93.81 106 ALA A O 1
ATOM 781 N N . GLN A 1 107 ? 1.083 7.802 -8.484 1.00 93.88 107 GLN A N 1
ATOM 782 C CA . GLN A 1 107 ? -0.139 7.093 -8.088 1.00 93.88 107 GLN A CA 1
ATOM 783 C C . GLN A 1 107 ? 0.164 5.869 -7.223 1.00 93.88 107 GLN A C 1
ATOM 785 O O . GLN A 1 107 ? -0.446 5.707 -6.165 1.00 93.88 107 GLN A O 1
ATOM 790 N N . ALA A 1 108 ? 1.144 5.049 -7.606 1.00 93.75 108 ALA A N 1
ATOM 791 C CA . ALA A 1 108 ? 1.580 3.903 -6.816 1.00 93.75 108 ALA A CA 1
ATOM 792 C C . ALA A 1 108 ? 2.037 4.333 -5.413 1.00 93.75 108 ALA A C 1
ATOM 794 O O . ALA A 1 108 ? 1.647 3.718 -4.419 1.00 93.75 108 ALA A O 1
ATOM 795 N N . ARG A 1 109 ? 2.804 5.426 -5.307 1.00 95.06 109 ARG A N 1
ATOM 796 C CA . ARG A 1 109 ? 3.213 6.002 -4.017 1.00 95.06 109 ARG A CA 1
ATOM 797 C C . ARG A 1 109 ? 2.029 6.460 -3.181 1.00 95.06 109 ARG A C 1
ATOM 799 O O . ARG A 1 109 ? 1.987 6.145 -1.993 1.00 95.06 109 ARG A O 1
ATOM 806 N N . ALA A 1 110 ? 1.050 7.136 -3.779 1.00 94.19 110 ALA A N 1
ATOM 807 C CA . ALA A 1 110 ? -0.155 7.557 -3.070 1.00 94.19 110 ALA A CA 1
ATOM 808 C C . ALA A 1 110 ? -0.925 6.352 -2.500 1.00 94.19 110 ALA A C 1
ATOM 810 O O . ALA A 1 110 ? -1.294 6.355 -1.325 1.00 94.19 110 ALA A O 1
ATOM 811 N N . PHE A 1 111 ? -1.078 5.280 -3.287 1.00 94.19 111 PHE A N 1
ATOM 812 C CA . PHE A 1 111 ? -1.672 4.027 -2.815 1.00 94.19 111 PHE A CA 1
ATOM 813 C C . PHE A 1 111 ? -0.882 3.395 -1.662 1.00 94.19 111 PHE A C 1
ATOM 815 O O . PHE A 1 111 ? -1.483 2.963 -0.675 1.00 94.19 111 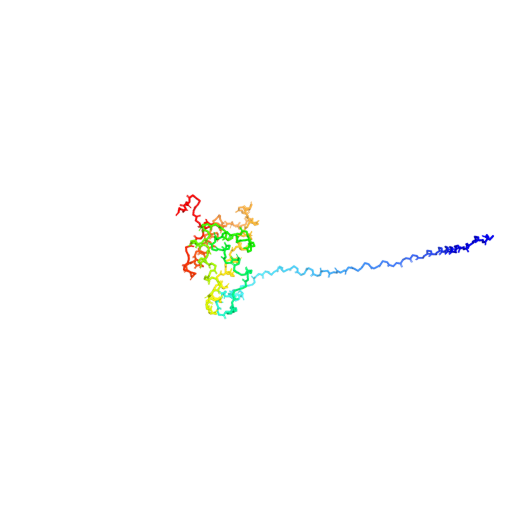PHE A O 1
ATOM 822 N N . MET A 1 112 ? 0.450 3.338 -1.762 1.00 94.38 112 MET A N 1
ATOM 823 C CA . MET A 1 112 ? 1.304 2.776 -0.710 1.00 94.38 112 MET A CA 1
ATOM 824 C C . MET A 1 112 ? 1.221 3.582 0.588 1.00 94.38 112 MET A C 1
ATOM 826 O O . MET A 1 112 ? 1.069 2.996 1.657 1.00 94.38 112 MET A O 1
ATOM 830 N N . ALA A 1 113 ? 1.247 4.911 0.504 1.00 94.31 113 ALA A N 1
ATOM 831 C CA . ALA A 1 113 ? 1.124 5.777 1.671 1.00 94.31 113 ALA A CA 1
ATOM 832 C C . ALA A 1 113 ? -0.258 5.652 2.335 1.00 94.31 113 ALA A C 1
ATOM 834 O O . ALA A 1 113 ? -0.349 5.564 3.560 1.00 94.31 113 ALA A O 1
ATOM 835 N N . GLN A 1 114 ? -1.331 5.531 1.545 1.00 93.81 114 GLN A N 1
ATOM 836 C CA . GLN A 1 114 ? -2.665 5.252 2.077 1.00 93.81 114 GLN A CA 1
ATOM 837 C C . GLN A 1 114 ? -2.729 3.885 2.778 1.00 93.81 114 GLN A C 1
ATOM 839 O O . GLN A 1 114 ? -3.326 3.764 3.850 1.00 93.81 114 GLN A O 1
ATOM 844 N N . CYS A 1 115 ? -2.093 2.855 2.210 1.00 94.06 115 CYS A N 1
ATOM 845 C CA . CYS A 1 115 ? -1.997 1.540 2.846 1.00 94.06 115 CYS A CA 1
ATOM 846 C C . CYS A 1 115 ? -1.239 1.613 4.177 1.00 94.06 115 CYS A C 1
ATOM 848 O O . CYS A 1 115 ? -1.703 1.041 5.161 1.00 94.06 115 CYS A O 1
ATOM 850 N N . GLN A 1 116 ? -0.129 2.352 4.231 1.00 94.75 116 GLN A N 1
ATOM 851 C CA . GLN A 1 116 ? 0.663 2.542 5.446 1.00 94.75 116 GLN A CA 1
ATOM 852 C C . GLN A 1 116 ? -0.123 3.272 6.546 1.00 94.75 116 GLN A C 1
ATOM 854 O O . GLN A 1 116 ? -0.066 2.870 7.708 1.00 94.75 116 GLN A O 1
ATOM 859 N N . MET A 1 117 ? -0.897 4.305 6.195 1.00 94.12 117 MET A N 1
ATOM 860 C CA . MET A 1 117 ? -1.777 4.995 7.147 1.00 94.12 117 MET A CA 1
ATOM 861 C C . MET A 1 117 ? -2.872 4.085 7.708 1.00 94.12 117 MET A C 1
ATOM 863 O O . MET A 1 117 ? -3.181 4.134 8.896 1.00 94.12 117 MET A O 1
ATOM 867 N N . LEU A 1 118 ? -3.485 3.257 6.864 1.00 93.69 118 LEU A N 1
ATOM 868 C CA . LEU A 1 118 ? -4.531 2.337 7.310 1.00 93.69 118 LEU A CA 1
ATOM 869 C C . LEU A 1 118 ? -3.957 1.208 8.171 1.00 93.69 118 LEU A C 1
ATOM 871 O O . LEU A 1 118 ? -4.570 0.828 9.166 1.00 93.69 118 LEU A O 1
ATOM 875 N N . GLU A 1 119 ? -2.770 0.709 7.829 1.00 94.31 119 GLU A N 1
ATOM 876 C CA . GLU A 1 119 ? -2.039 -0.277 8.623 1.00 94.31 119 GLU A CA 1
ATOM 877 C C . GLU A 1 119 ? -1.725 0.257 10.030 1.00 94.31 119 GLU A C 1
ATOM 879 O O . GLU A 1 119 ? -2.001 -0.418 11.024 1.00 94.31 119 GLU A O 1
ATOM 884 N N . SER A 1 120 ? -1.212 1.487 10.137 1.00 93.75 120 SER A N 1
ATOM 885 C CA . SER A 1 120 ? -0.924 2.096 11.439 1.00 93.75 120 SER A CA 1
ATOM 886 C C . SER A 1 120 ? -2.196 2.382 12.242 1.00 93.75 120 SER A C 1
ATOM 888 O O . SER A 1 120 ? -2.215 2.140 13.448 1.00 93.75 120 SER A O 1
ATOM 890 N N . ALA A 1 121 ? -3.284 2.809 11.592 1.00 90.25 121 ALA A N 1
ATOM 891 C CA . ALA A 1 121 ? -4.575 3.036 12.242 1.00 90.25 121 ALA A CA 1
ATOM 892 C C . ALA A 1 121 ? -5.185 1.748 12.823 1.00 90.25 121 ALA A C 1
ATOM 894 O O . ALA A 1 121 ? -5.806 1.780 13.886 1.00 90.25 121 ALA A O 1
ATOM 895 N N . VAL A 1 122 ? -4.999 0.607 12.150 1.00 90.44 122 VAL A N 1
ATOM 896 C CA . VAL A 1 122 ? -5.395 -0.707 12.675 1.00 90.44 122 VAL A CA 1
ATOM 897 C C . VAL A 1 122 ? -4.595 -1.051 13.932 1.00 90.44 122 VAL A C 1
ATOM 899 O O . VAL A 1 122 ? -5.188 -1.436 14.937 1.00 90.44 122 VAL A O 1
ATOM 902 N N . MET A 1 123 ? -3.272 -0.871 13.908 1.00 90.12 123 MET A N 1
ATOM 903 C CA . MET A 1 123 ? -2.419 -1.163 15.068 1.00 90.12 123 MET A CA 1
ATOM 904 C C . MET A 1 123 ? -2.716 -0.234 16.252 1.00 90.12 123 MET A C 1
ATOM 906 O O . MET A 1 123 ? -2.782 -0.689 17.391 1.00 90.12 123 MET A O 1
ATOM 910 N N . ALA A 1 124 ? -2.972 1.050 15.987 1.00 89.19 124 ALA A N 1
ATOM 911 C CA . ALA A 1 124 ? -3.344 2.026 17.008 1.00 89.19 124 ALA A CA 1
ATOM 912 C C . ALA A 1 124 ? -4.692 1.703 17.675 1.00 89.19 124 ALA A C 1
ATOM 914 O O . ALA A 1 124 ? -4.858 1.960 18.863 1.00 89.19 124 ALA A O 1
ATOM 915 N N . ALA A 1 125 ? -5.635 1.093 16.948 1.00 86.56 125 ALA A N 1
ATOM 916 C CA . ALA A 1 125 ? -6.907 0.632 17.509 1.00 86.56 125 ALA A CA 1
ATOM 917 C C . ALA A 1 125 ? -6.726 -0.434 18.605 1.00 86.56 125 ALA A C 1
ATOM 919 O O . ALA A 1 125 ? -7.598 -0.601 19.459 1.00 86.56 125 ALA A O 1
ATOM 920 N N . GLY A 1 126 ? -5.597 -1.153 18.578 1.00 84.81 126 GLY A N 1
ATOM 921 C CA . GLY A 1 126 ? -5.309 -2.247 19.495 1.00 84.81 126 GLY A CA 1
ATOM 922 C C . GLY A 1 126 ? -5.226 -1.827 20.962 1.00 84.81 126 GLY A C 1
ATOM 923 O O . GLY A 1 126 ? -5.585 -2.612 21.833 1.00 84.81 126 GLY A O 1
ATOM 924 N N . SER A 1 127 ? -4.838 -0.583 21.253 1.00 84.69 127 SER A N 1
ATOM 925 C CA . SER A 1 127 ? -4.725 -0.083 22.632 1.00 84.69 127 SER A CA 1
ATOM 926 C C . SER A 1 127 ? -6.064 -0.006 23.376 1.00 84.69 127 SER A C 1
ATOM 928 O O . SER A 1 127 ? -6.080 -0.008 24.603 1.00 84.69 127 SER A O 1
ATOM 930 N N . ASN A 1 128 ? -7.188 0.018 22.652 1.00 79.94 128 ASN A N 1
ATOM 931 C CA . ASN A 1 128 ? -8.535 0.147 23.215 1.00 79.94 128 ASN A CA 1
ATOM 932 C C . ASN A 1 128 ? -9.336 -1.175 23.174 1.00 79.94 128 ASN A C 1
ATOM 934 O O . ASN A 1 128 ? -10.546 -1.188 23.423 1.00 79.94 128 ASN A O 1
ATOM 938 N N . LEU A 1 129 ? -8.682 -2.304 22.864 1.00 83.19 129 LEU A N 1
ATOM 939 C CA . LEU A 1 129 ? -9.325 -3.623 22.758 1.00 83.19 129 LEU A CA 1
ATOM 940 C C . LEU A 1 129 ? -9.797 -4.200 24.099 1.00 83.19 129 LEU A C 1
ATOM 942 O O . LEU A 1 129 ? -10.733 -4.999 24.108 1.00 83.19 129 LEU A O 1
ATOM 946 N N . ASP A 1 130 ? -9.228 -3.771 25.222 1.00 83.31 130 ASP A N 1
ATOM 947 C CA . ASP A 1 130 ? -9.581 -4.321 26.539 1.00 83.31 130 ASP A CA 1
ATOM 948 C C . ASP A 1 130 ? -10.710 -3.545 27.236 1.00 83.31 130 ASP A C 1
ATOM 950 O O . ASP A 1 130 ? -11.278 -4.003 28.226 1.00 83.31 130 ASP A O 1
ATOM 954 N N . THR A 1 131 ? -11.079 -2.370 26.714 1.00 81.31 131 THR A N 1
ATOM 955 C CA . THR A 1 131 ? -12.050 -1.474 27.356 1.00 81.31 131 THR A CA 1
ATOM 956 C C . THR A 1 131 ? -13.358 -1.421 26.571 1.00 81.31 131 THR A C 1
ATOM 958 O O . THR A 1 131 ? -13.461 -0.743 25.555 1.00 81.31 131 THR A O 1
ATOM 961 N N . ASP A 1 132 ? -14.398 -2.106 27.055 1.00 77.88 132 ASP A N 1
ATOM 962 C CA . ASP A 1 132 ? -15.742 -2.054 26.450 1.00 77.88 132 ASP A CA 1
ATOM 963 C C . ASP A 1 132 ? -16.477 -0.723 26.700 1.00 77.88 132 ASP A C 1
ATOM 965 O O . ASP A 1 132 ? -17.293 -0.285 25.886 1.00 77.88 132 ASP A O 1
ATOM 969 N N . ARG A 1 133 ? -16.205 -0.079 27.839 1.00 81.38 133 ARG A N 1
ATOM 970 C CA . ARG A 1 133 ? -16.789 1.206 28.245 1.00 81.38 133 ARG A CA 1
ATOM 971 C C . ARG A 1 133 ? -15.821 1.965 29.142 1.00 81.38 133 ARG A C 1
ATOM 973 O O . ARG A 1 133 ? -15.260 1.379 30.064 1.00 81.38 133 ARG A O 1
ATOM 980 N N . ALA A 1 134 ? -15.678 3.262 28.896 1.00 80.62 134 ALA A N 1
ATOM 981 C CA . ALA A 1 134 ? -14.914 4.181 29.730 1.00 80.62 134 ALA A CA 1
ATOM 982 C C . ALA A 1 134 ? -15.828 5.346 30.125 1.00 80.62 134 ALA A C 1
ATOM 984 O O . ALA A 1 134 ? -16.154 6.204 29.306 1.00 80.62 134 ALA A O 1
ATOM 985 N N . ALA A 1 135 ? -16.282 5.352 31.381 1.00 84.88 135 ALA A N 1
ATOM 986 C CA . ALA A 1 135 ? -17.315 6.268 31.864 1.00 84.88 135 ALA A CA 1
ATOM 987 C C . ALA A 1 135 ? -18.577 6.243 30.969 1.00 84.88 135 ALA A C 1
ATOM 989 O O . ALA A 1 135 ? -19.212 5.198 30.834 1.00 84.88 135 ALA A O 1
ATOM 990 N N . VAL A 1 136 ? -18.942 7.379 30.366 1.00 89.38 136 VAL A N 1
ATOM 991 C CA . VAL A 1 136 ? -20.111 7.525 29.476 1.00 89.38 136 VAL A CA 1
ATOM 992 C C . VAL A 1 136 ? -19.798 7.073 28.039 1.00 89.38 136 VAL A C 1
ATOM 994 O O . VAL A 1 136 ? -20.705 6.885 27.233 1.00 89.38 136 VAL A O 1
ATOM 997 N N . TRP A 1 137 ? -18.521 6.886 27.691 1.00 82.88 137 TRP A N 1
ATOM 998 C CA . TRP A 1 137 ? -18.105 6.572 26.327 1.00 82.88 137 TRP A CA 1
ATOM 999 C C . TRP A 1 137 ? -18.138 5.063 26.091 1.00 82.88 137 TRP A C 1
ATOM 1001 O O . TRP A 1 137 ? -17.598 4.269 26.867 1.00 82.88 137 TRP A O 1
ATOM 1011 N N . THR A 1 138 ? -18.782 4.673 24.995 1.00 83.50 138 THR A N 1
ATOM 1012 C CA . THR A 1 138 ? -18.874 3.283 24.546 1.00 83.50 138 THR A CA 1
ATOM 1013 C C . THR A 1 138 ? -18.016 3.105 23.307 1.00 83.50 138 THR A C 1
ATOM 1015 O O . THR A 1 138 ? -18.012 3.958 22.418 1.00 83.50 138 THR A O 1
ATOM 1018 N N . ARG A 1 139 ? -17.250 2.012 23.257 1.00 86.00 139 ARG A N 1
ATOM 1019 C CA . ARG A 1 139 ? -16.426 1.729 22.080 1.00 86.00 139 ARG A CA 1
ATOM 1020 C C . ARG A 1 139 ? -17.281 1.258 20.909 1.00 86.00 139 ARG A C 1
ATOM 1022 O O . ARG A 1 139 ? -18.322 0.623 21.100 1.00 86.00 139 ARG A O 1
ATOM 1029 N N . ASN A 1 140 ? -16.771 1.450 19.697 1.00 87.25 140 ASN A N 1
ATOM 1030 C CA . ASN A 1 140 ? -17.299 0.757 18.534 1.00 87.25 140 ASN A CA 1
ATOM 1031 C C . ASN A 1 140 ? -16.689 -0.656 18.452 1.00 87.25 140 ASN A C 1
ATOM 1033 O O . ASN A 1 140 ? -15.508 -0.830 18.166 1.00 87.25 140 ASN A O 1
ATOM 1037 N N . ARG A 1 141 ? -17.513 -1.684 18.682 1.00 87.06 141 ARG A N 1
ATOM 1038 C CA . ARG A 1 141 ? -17.076 -3.090 18.665 1.00 87.06 141 ARG A CA 1
ATOM 1039 C C . ARG A 1 141 ? -16.629 -3.582 17.285 1.00 87.06 141 ARG A C 1
ATOM 1041 O O . ARG A 1 141 ? -15.867 -4.541 17.226 1.00 87.06 141 ARG A O 1
ATOM 1048 N N . THR A 1 142 ? -17.090 -2.961 16.198 1.00 89.81 142 THR A N 1
ATOM 1049 C CA . THR A 1 142 ? -16.726 -3.360 14.826 1.00 89.81 142 THR A CA 1
ATOM 1050 C C . THR A 1 142 ? -15.556 -2.564 14.262 1.00 89.81 142 THR A C 1
ATOM 1052 O O . THR A 1 142 ? -15.064 -2.893 13.190 1.00 89.81 142 THR A O 1
ATOM 1055 N N . GLU A 1 143 ? -15.049 -1.563 14.987 1.00 90.00 143 GLU A N 1
ATOM 1056 C CA . GLU A 1 143 ? -14.044 -0.611 14.502 1.00 90.00 143 GLU A CA 1
ATOM 1057 C C . GLU A 1 143 ? -12.796 -1.283 13.920 1.00 90.00 143 GLU A C 1
ATOM 1059 O O . GLU A 1 143 ? -12.331 -0.917 12.841 1.00 90.00 143 GLU A O 1
ATOM 1064 N N . VAL A 1 144 ? -12.263 -2.293 14.612 1.00 90.19 144 VAL A N 1
ATOM 1065 C CA . VAL A 1 144 ? -11.079 -3.033 14.155 1.00 90.19 144 VAL A CA 1
ATOM 1066 C C . VAL A 1 144 ? -11.387 -3.790 12.862 1.00 90.19 144 VAL A C 1
ATOM 1068 O O . VAL A 1 144 ? -10.626 -3.694 11.899 1.00 90.19 144 VAL A O 1
ATOM 1071 N N . THR A 1 145 ? -12.523 -4.486 12.801 1.00 90.94 145 THR A N 1
ATOM 1072 C CA . THR A 1 145 ? -12.976 -5.215 11.607 1.00 90.94 145 THR A CA 1
ATOM 1073 C C . THR A 1 145 ? -13.204 -4.281 10.419 1.00 90.94 145 THR A C 1
ATOM 1075 O O . THR A 1 145 ? -12.756 -4.576 9.307 1.00 90.94 145 THR A O 1
ATOM 1078 N N . ASP A 1 146 ? -13.840 -3.132 10.643 1.00 91.94 146 ASP A N 1
ATOM 1079 C CA . ASP A 1 146 ? -14.120 -2.134 9.610 1.00 91.94 146 ASP A CA 1
ATOM 1080 C C . ASP A 1 146 ? -12.816 -1.536 9.062 1.00 91.94 146 ASP A C 1
ATOM 1082 O O . ASP A 1 146 ? -12.631 -1.428 7.844 1.00 91.94 146 ASP A O 1
ATOM 1086 N N . ARG A 1 147 ? -11.850 -1.237 9.941 1.00 93.25 147 ARG A N 1
ATOM 1087 C CA . ARG A 1 147 ? -10.513 -0.766 9.547 1.00 93.25 147 ARG A CA 1
ATOM 1088 C C . ARG A 1 147 ? -9.728 -1.814 8.762 1.00 93.25 147 ARG A C 1
ATOM 1090 O O . ARG A 1 147 ? -9.151 -1.479 7.728 1.00 93.25 147 ARG A O 1
ATOM 1097 N N . PHE A 1 148 ? -9.735 -3.077 9.192 1.00 91.56 148 PHE A N 1
ATOM 1098 C CA . PHE A 1 148 ? -9.099 -4.172 8.446 1.00 91.56 148 PHE A CA 1
ATOM 1099 C C . PHE A 1 148 ? -9.733 -4.376 7.065 1.00 91.56 148 PHE A C 1
ATOM 1101 O O . PHE A 1 148 ? -9.022 -4.617 6.084 1.00 91.56 148 PHE A O 1
ATOM 1108 N N . THR A 1 149 ? -11.057 -4.246 6.968 1.00 92.69 149 THR A N 1
ATOM 1109 C CA . THR A 1 149 ? -11.790 -4.338 5.698 1.00 92.69 149 THR A CA 1
ATOM 1110 C C . THR A 1 149 ? -11.396 -3.199 4.763 1.00 92.69 149 THR A C 1
ATOM 1112 O O . THR A 1 149 ? -11.079 -3.436 3.595 1.00 92.69 149 THR A O 1
ATOM 1115 N N . LEU A 1 150 ? -11.338 -1.967 5.278 1.00 93.31 150 LEU A N 1
ATOM 1116 C CA . LEU A 1 150 ? -10.900 -0.803 4.512 1.00 93.31 150 LEU A CA 1
ATOM 1117 C C . LEU A 1 150 ? -9.449 -0.955 4.036 1.00 93.31 150 LEU A C 1
ATOM 1119 O O . LEU A 1 150 ? -9.170 -0.750 2.855 1.00 93.31 150 LEU A O 1
ATOM 1123 N N . TYR A 1 151 ? -8.543 -1.381 4.919 1.00 94.19 151 TYR A N 1
ATOM 1124 C CA . TYR A 1 151 ? -7.150 -1.673 4.578 1.00 94.19 151 TYR A CA 1
ATOM 1125 C C . TYR A 1 151 ? -7.044 -2.717 3.459 1.00 94.19 151 TYR A C 1
ATOM 1127 O O . TYR A 1 151 ? -6.381 -2.491 2.447 1.00 94.19 151 TYR A O 1
ATOM 1135 N N . THR A 1 152 ? -7.761 -3.834 3.586 1.00 93.62 152 THR A N 1
ATOM 1136 C CA . THR A 1 152 ? -7.769 -4.902 2.576 1.00 93.62 152 THR A CA 1
ATOM 1137 C C . THR A 1 152 ? -8.314 -4.408 1.237 1.00 93.62 152 THR A C 1
ATOM 1139 O O . THR A 1 152 ? -7.738 -4.703 0.190 1.00 93.62 152 THR A O 1
ATOM 1142 N N . ARG A 1 153 ? -9.368 -3.583 1.249 1.00 94.00 153 ARG A N 1
ATOM 1143 C CA . ARG A 1 153 ? -9.924 -2.975 0.034 1.00 94.00 153 ARG A CA 1
ATOM 1144 C C . ARG A 1 153 ? -8.892 -2.112 -0.692 1.00 94.00 153 ARG A C 1
ATOM 1146 O O . ARG A 1 153 ? -8.764 -2.237 -1.907 1.00 94.00 153 ARG A O 1
ATOM 1153 N N . TRP A 1 154 ? -8.140 -1.279 0.024 1.00 94.44 154 TRP A N 1
ATOM 1154 C CA . TRP A 1 154 ? -7.091 -0.444 -0.574 1.00 94.44 154 TRP A CA 1
ATOM 1155 C C . TRP A 1 154 ? -5.936 -1.267 -1.158 1.00 94.44 154 TRP A C 1
ATOM 1157 O O . TRP A 1 154 ? -5.464 -0.967 -2.254 1.00 94.44 154 TRP A O 1
ATOM 1167 N N . ARG A 1 155 ? -5.552 -2.367 -0.505 1.00 94.75 155 ARG A N 1
ATOM 1168 C CA . ARG A 1 155 ? -4.559 -3.315 -1.043 1.00 94.75 155 ARG A CA 1
ATOM 1169 C C . ARG A 1 155 ? -5.016 -3.969 -2.350 1.00 94.75 155 ARG A C 1
ATOM 1171 O O . ARG A 1 155 ? -4.221 -4.126 -3.275 1.00 94.75 155 ARG A O 1
ATOM 1178 N N . VAL A 1 156 ? -6.297 -4.328 -2.450 1.00 93.75 156 VAL A N 1
ATOM 1179 C CA . VAL A 1 156 ? -6.881 -4.866 -3.691 1.00 93.75 156 VAL A CA 1
ATOM 1180 C C . VAL A 1 156 ? -6.951 -3.792 -4.779 1.00 93.75 156 VAL A C 1
ATOM 1182 O O . VAL A 1 156 ? -6.649 -4.085 -5.931 1.00 93.75 156 VAL A O 1
ATOM 1185 N N . GLN A 1 157 ? -7.272 -2.542 -4.433 1.00 94.06 157 GLN A N 1
ATOM 1186 C CA . GLN A 1 157 ? -7.243 -1.430 -5.393 1.00 94.06 157 GLN A CA 1
ATOM 1187 C C . GLN A 1 157 ? -5.840 -1.193 -5.964 1.00 94.06 157 GLN A C 1
ATOM 1189 O O . GLN A 1 157 ? -5.712 -0.991 -7.168 1.00 94.06 157 GLN A O 1
ATOM 1194 N N . LEU A 1 158 ? -4.787 -1.321 -5.149 1.00 93.56 158 LEU A N 1
ATOM 1195 C CA . LEU A 1 158 ? -3.407 -1.297 -5.642 1.00 93.56 158 LEU A CA 1
ATOM 1196 C C . LEU A 1 158 ? -3.144 -2.432 -6.648 1.00 93.56 158 LEU A C 1
ATOM 1198 O O . LEU A 1 158 ? -2.539 -2.200 -7.690 1.00 93.56 158 LEU A O 1
ATOM 1202 N N . CYS A 1 159 ? -3.632 -3.649 -6.383 1.00 93.06 159 CYS A N 1
ATOM 1203 C CA . CYS A 1 159 ? -3.510 -4.766 -7.329 1.00 93.06 159 CYS A CA 1
ATOM 1204 C C . CYS A 1 159 ? -4.233 -4.480 -8.655 1.00 93.06 159 CYS A C 1
ATOM 1206 O O . CYS A 1 159 ? -3.669 -4.704 -9.727 1.00 93.06 159 CYS A O 1
ATOM 1208 N N . ASN A 1 160 ? -5.447 -3.926 -8.579 1.00 93.38 160 ASN A N 1
ATOM 1209 C CA . ASN A 1 160 ? -6.238 -3.543 -9.747 1.00 93.38 160 ASN A CA 1
ATOM 1210 C C . ASN A 1 160 ? -5.546 -2.453 -10.571 1.00 93.38 160 ASN A C 1
ATOM 1212 O O . ASN A 1 160 ? -5.480 -2.576 -11.790 1.00 9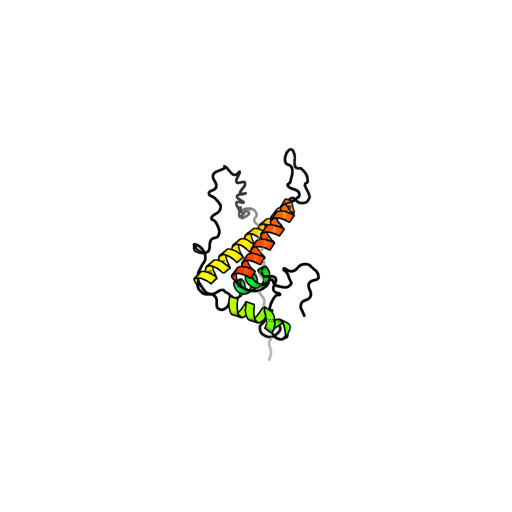3.38 160 ASN A O 1
ATOM 1216 N N . PHE A 1 161 ? -4.988 -1.431 -9.914 1.00 93.69 161 PHE A N 1
ATOM 1217 C CA . PHE A 1 161 ? -4.199 -0.384 -10.564 1.00 93.69 161 PHE A CA 1
ATOM 1218 C C . PHE A 1 161 ? -2.992 -0.972 -11.301 1.00 93.69 161 PHE A C 1
ATOM 1220 O O . PHE A 1 161 ? -2.772 -0.692 -12.476 1.00 93.69 161 PHE A O 1
ATOM 1227 N N . MET A 1 162 ? -2.259 -1.871 -10.642 1.00 90.25 162 MET A N 1
ATOM 1228 C CA . MET A 1 162 ? -1.122 -2.556 -11.250 1.00 90.25 162 MET A CA 1
ATOM 1229 C C . MET A 1 162 ? -1.534 -3.535 -12.357 1.00 90.25 162 MET A C 1
ATOM 1231 O O . MET A 1 162 ? -0.666 -3.988 -13.099 1.00 90.25 162 MET A O 1
ATOM 1235 N N . GLY A 1 163 ? -2.817 -3.883 -12.496 1.00 88.94 163 GLY A N 1
ATOM 1236 C CA . GLY A 1 163 ? -3.294 -4.876 -13.462 1.00 88.94 163 GLY A CA 1
ATOM 1237 C C . GLY A 1 163 ? -2.768 -6.286 -13.179 1.00 88.94 163 GLY A C 1
ATOM 1238 O O . GLY A 1 163 ? -2.560 -7.069 -14.105 1.00 88.94 163 GLY A O 1
ATOM 1239 N N . VAL A 1 164 ? -2.499 -6.596 -11.909 1.00 87.69 164 VAL A N 1
ATOM 1240 C CA . VAL A 1 164 ? -1.972 -7.889 -11.459 1.00 87.69 164 VAL A CA 1
ATOM 1241 C C . VAL A 1 164 ? -2.985 -8.506 -10.491 1.00 87.69 164 VAL A C 1
ATOM 1243 O O . VAL A 1 164 ? -3.520 -7.790 -9.644 1.00 87.69 164 VAL A O 1
ATOM 1246 N N . PRO A 1 165 ? -3.261 -9.823 -10.558 1.00 88.12 165 PRO A N 1
ATOM 1247 C CA . PRO A 1 165 ? -4.119 -10.463 -9.568 1.00 88.12 165 PRO A CA 1
ATOM 1248 C C . PRO A 1 165 ? -3.560 -10.293 -8.141 1.00 88.12 165 PRO A C 1
ATOM 1250 O O . PRO A 1 165 ? -2.345 -10.168 -7.966 1.00 88.12 165 PRO A O 1
ATOM 1253 N N . PRO A 1 166 ? -4.409 -10.330 -7.101 1.00 89.12 166 PRO A N 1
ATOM 1254 C CA . PRO A 1 166 ? -3.943 -10.287 -5.720 1.00 89.12 166 PRO A CA 1
ATOM 1255 C C . PRO A 1 166 ? -3.038 -11.487 -5.410 1.00 89.12 166 PRO A C 1
ATOM 1257 O O . PRO A 1 166 ? -3.295 -12.623 -5.839 1.00 89.12 166 PRO A O 1
ATOM 1260 N N . GLY A 1 167 ? -1.963 -11.227 -4.666 1.00 85.25 167 GLY A N 1
ATOM 1261 C CA . GLY A 1 167 ? -1.020 -12.251 -4.235 1.00 85.25 167 GLY A CA 1
ATOM 1262 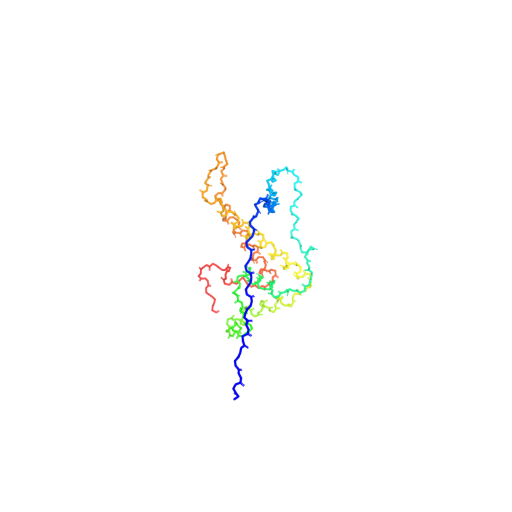C C . GLY A 1 167 ? -1.636 -13.237 -3.232 1.00 85.25 167 GLY A C 1
ATOM 1263 O O . GLY A 1 167 ? -2.730 -13.008 -2.712 1.00 85.25 167 GLY A O 1
ATOM 1264 N N . PRO A 1 168 ? -0.942 -14.346 -2.925 1.00 83.62 168 PRO A N 1
ATOM 1265 C CA . PRO A 1 168 ? -1.444 -15.369 -2.004 1.00 83.62 168 PRO A CA 1
ATOM 1266 C C . PRO A 1 168 ? -1.774 -14.823 -0.606 1.00 83.62 168 PRO A C 1
ATOM 1268 O O . PRO A 1 168 ? -2.712 -15.299 0.018 1.00 83.62 168 PRO A O 1
ATOM 1271 N N . GLY A 1 169 ? -1.071 -13.788 -0.130 1.00 81.75 169 GLY A N 1
ATOM 1272 C CA . GLY A 1 169 ? -1.339 -13.159 1.170 1.00 81.75 169 GLY A CA 1
ATOM 1273 C C . GLY A 1 169 ? -2.576 -12.251 1.218 1.00 81.75 169 GLY A C 1
ATOM 1274 O O . GLY A 1 169 ? -2.828 -11.633 2.251 1.00 81.75 169 GLY A O 1
ATOM 1275 N N . LEU A 1 170 ? -3.307 -12.109 0.109 1.00 84.06 170 LEU A N 1
ATOM 1276 C CA . LEU A 1 170 ? -4.580 -11.380 0.018 1.00 84.06 170 LEU A CA 1
ATOM 1277 C C . LEU A 1 170 ? -5.776 -12.294 -0.274 1.00 84.06 170 LEU A C 1
ATOM 1279 O O . LEU A 1 170 ? -6.910 -11.820 -0.309 1.00 84.06 170 LEU A O 1
ATOM 1283 N N . ARG A 1 171 ? -5.534 -13.585 -0.510 1.00 73.50 171 ARG A N 1
ATOM 1284 C CA . ARG A 1 171 ? -6.584 -14.561 -0.803 1.00 73.50 171 ARG A CA 1
ATOM 1285 C C . ARG A 1 171 ? -7.185 -15.095 0.488 1.00 73.50 171 ARG A C 1
ATOM 1287 O O . ARG A 1 171 ? -6.549 -15.066 1.542 1.00 73.50 171 ARG A O 1
ATOM 1294 N N . ALA A 1 172 ? -8.417 -15.588 0.395 1.00 60.00 172 ALA A N 1
ATOM 1295 C CA . ALA A 1 172 ? -9.025 -16.319 1.495 1.00 60.00 172 ALA A CA 1
ATOM 1296 C C . ALA A 1 172 ? -8.167 -17.551 1.831 1.00 60.00 172 ALA A C 1
ATOM 1298 O O . ALA A 1 172 ? -7.585 -18.185 0.944 1.00 60.00 172 ALA A O 1
ATOM 1299 N N . VAL A 1 173 ? -8.076 -17.880 3.120 1.00 50.06 173 VAL A N 1
ATOM 1300 C CA . VAL A 1 173 ? -7.338 -19.055 3.600 1.00 50.06 173 VAL A CA 1
ATOM 1301 C C . VAL A 1 173 ? -7.871 -20.301 2.881 1.00 50.06 173 VAL A C 1
ATOM 1303 O O . VAL A 1 173 ? -9.043 -20.633 3.025 1.00 50.06 173 VAL A O 1
ATOM 1306 N N . GLY A 1 174 ? -7.016 -20.977 2.103 1.00 42.66 174 GLY A N 1
ATOM 1307 C CA . GLY A 1 174 ? -7.342 -22.238 1.419 1.00 42.66 174 GLY A CA 1
ATOM 1308 C C . GLY A 1 174 ? -7.375 -22.201 -0.115 1.00 42.66 174 GLY A C 1
ATOM 1309 O O . GLY A 1 174 ? -7.536 -23.253 -0.729 1.00 42.66 174 GLY A O 1
ATOM 1310 N N . GLU A 1 175 ? -7.186 -21.048 -0.762 1.00 44.28 175 GLU A N 1
ATOM 1311 C CA . GLU A 1 175 ? -7.152 -20.972 -2.231 1.00 44.28 175 GLU A CA 1
ATOM 1312 C C . GLU A 1 175 ? -5.776 -21.397 -2.796 1.00 44.28 175 GLU A C 1
ATOM 1314 O O . GLU A 1 175 ? -4.811 -20.627 -2.797 1.00 44.28 175 GLU A O 1
ATOM 1319 N N . ILE A 1 176 ? -5.669 -22.646 -3.270 1.00 47.28 176 ILE A N 1
ATOM 1320 C CA . ILE A 1 176 ? -4.471 -23.187 -3.936 1.00 47.28 176 ILE A CA 1
ATOM 1321 C C . ILE A 1 176 ? -4.553 -22.906 -5.441 1.00 47.28 176 ILE A C 1
ATOM 1323 O O . ILE A 1 176 ? -5.507 -23.309 -6.099 1.00 47.28 176 ILE A O 1
ATOM 1327 N N . ILE A 1 177 ? -3.514 -22.278 -5.998 1.00 49.50 177 ILE A N 1
ATOM 1328 C CA . ILE A 1 177 ? -3.341 -22.133 -7.451 1.00 49.50 177 ILE A CA 1
ATOM 1329 C C . ILE A 1 177 ? -2.305 -23.155 -7.926 1.00 49.50 177 ILE A C 1
ATOM 1331 O O . ILE A 1 177 ? -1.158 -23.142 -7.449 1.00 49.50 177 ILE A O 1
ATOM 1335 N N . ILE A 1 178 ? -2.751 -24.017 -8.840 1.00 46.91 178 ILE A N 1
ATOM 1336 C CA . ILE A 1 178 ? -1.959 -24.934 -9.675 1.00 46.91 178 ILE A CA 1
ATOM 1337 C C . ILE A 1 178 ? -1.395 -24.211 -10.897 1.00 46.91 178 ILE A C 1
ATOM 1339 O O . ILE A 1 178 ? -2.133 -23.411 -11.515 1.00 46.91 178 ILE A O 1
#

Radius of gyration: 29.66 Å; Cα contacts (8 Å, |Δi|>4): 118; chains: 1; bounding box: 100×48×65 Å

Mean predicted aligned error: 15.3 Å

Nearest PDB structures (foldseek):
  8keg-assembly1_F  TM=7.972E-01  e=3.663E-02  unclassified Caudoviricetes
  4y32-assembly1_B-2  TM=3.416E-01  e=4.005E+00  Homo sapiens
  7baa-assembly1_A-2  TM=3.774E-01  e=7.203E+00  Homo sapiens
  7b9t-assembly1_A-2  TM=3.758E-01  e=8.916E+00  Homo sapiens

Organism: Komagataeibacter xylinus (NCBI:txid28448)

Secondary structure (DSSP, 8-state):
--------------------------------------S---------GGGS--SPPPHHHHHHHHHHTTPPP---TTTSS-SHHIIIIIHHHHHHHHS--HHHHHHHHHHHHHHHHHHHHHHHHGGGTT-SEETTEE--TTHHHHHHHHHHHHHHHHHHHHT-PPPGGGSPTT----

Foldseek 3Di:
DDDDDDDDDDDDDDDDDDDDDDPPPPPPPPPPPPPPDDPDDDPPPQLDLVPFFLDQDDPVLLQLLCVLLQHDRQPDPPPRCPDPVCVPAVVLLSVLSRDDGSSLRSVSVSLSVVLVVLVVVLVVVVVCVVPQDDVVDGDDPCVNVVSVVVSLVSSCVSCVSSVGHRYPRSDDPPDDDD

Solvent-accessible surface area (backbone atoms only — not comparable to full-atom values): 11483 Å² total; per-residue (Å²): 132,84,86,87,82,88,84,89,83,86,81,88,79,93,81,89,82,88,89,82,92,72,80,84,73,78,74,75,80,75,75,75,84,77,72,79,80,68,97,75,72,69,75,76,76,73,80,41,36,91,79,39,67,43,58,82,69,49,74,67,54,51,51,49,50,34,52,55,30,16,36,76,85,56,74,56,90,89,74,49,75,80,47,74,73,34,62,76,55,52,47,55,52,53,50,49,65,75,64,57,53,42,73,52,30,5,39,52,48,25,50,51,52,53,44,52,53,37,53,50,51,46,59,61,52,56,80,53,70,86,51,72,60,59,90,93,47,67,61,69,88,54,51,64,60,53,40,51,50,52,36,52,51,52,28,50,49,51,18,58,74,70,74,43,81,71,22,78,72,65,52,66,93,83,79,81,85,132

Sequence (178 aa):
MTDMTGTASTTDTTTTSDTGTTGADTSTVTTSQNNGACPDQPPAAAITAASMPDTALTDTERAQARRYMGYPAMGSADSGRQSWRFFRVYGFNEWRLGHLSPAECAQARAFMAQCQMLESAVMAAGSNLDTDRAAVWTRNRTEVTDRFTLYTRWRVQLCNFMGVPPGPGLRAVGEIII

pLDDT: mean 72.04, std 22.87, range [30.45, 95.06]